Protein AF-A0A5D6XG21-F1 (afdb_monomer_lite)

Structure (mmCIF, N/CA/C/O backbone):
data_AF-A0A5D6XG21-F1
#
_entry.id   AF-A0A5D6XG21-F1
#
loop_
_atom_site.group_PDB
_atom_site.id
_atom_site.type_symbol
_atom_site.label_atom_id
_atom_site.label_alt_id
_atom_site.label_comp_id
_atom_site.label_asym_id
_atom_site.label_entity_id
_atom_site.label_seq_id
_atom_site.pdbx_PDB_ins_code
_atom_site.Cartn_x
_atom_site.Cartn_y
_atom_site.Cartn_z
_atom_site.occupancy
_atom_site.B_iso_or_equiv
_atom_site.auth_seq_id
_atom_site.auth_comp_id
_atom_site.auth_asym_id
_atom_site.auth_atom_id
_atom_site.pdbx_PDB_model_num
ATOM 1 N N . MET A 1 1 ? 15.268 11.095 -4.971 1.00 47.50 1 MET A N 1
ATOM 2 C CA . MET A 1 1 ? 14.049 10.956 -4.143 1.00 47.50 1 MET A CA 1
ATOM 3 C C . MET A 1 1 ? 12.843 11.179 -5.047 1.00 47.50 1 MET A C 1
ATOM 5 O O . MET A 1 1 ? 12.865 12.129 -5.817 1.00 47.50 1 MET A O 1
ATOM 9 N N . VAL A 1 2 ? 11.859 10.276 -5.050 1.00 58.50 2 VAL A N 1
ATOM 10 C CA . VAL A 1 2 ? 10.664 10.394 -5.906 1.00 58.50 2 VAL A CA 1
ATOM 11 C C . VAL A 1 2 ? 9.709 11.388 -5.239 1.00 58.50 2 VAL A C 1
ATOM 13 O O . VAL A 1 2 ? 9.068 11.057 -4.244 1.00 58.50 2 VAL A O 1
ATOM 16 N N . LEU A 1 3 ? 9.679 12.628 -5.727 1.00 76.06 3 LEU A N 1
ATOM 17 C CA . LEU A 1 3 ? 8.874 13.702 -5.142 1.00 76.06 3 LEU A CA 1
ATOM 18 C C . LEU A 1 3 ? 7.491 13.722 -5.798 1.00 76.06 3 LEU A C 1
ATOM 20 O O . LEU A 1 3 ? 7.274 14.402 -6.799 1.00 76.06 3 LEU A O 1
ATOM 24 N N . PHE A 1 4 ? 6.578 12.922 -5.254 1.00 86.62 4 PHE A N 1
ATOM 25 C CA . PHE A 1 4 ? 5.146 13.093 -5.503 1.00 86.62 4 PHE A CA 1
ATOM 26 C C . PHE A 1 4 ? 4.672 14.322 -4.736 1.00 86.62 4 PHE A C 1
ATOM 28 O O . PHE A 1 4 ? 5.011 14.468 -3.557 1.00 86.62 4 PHE A O 1
ATOM 35 N N . THR A 1 5 ? 3.869 15.161 -5.379 1.00 87.81 5 THR A N 1
ATOM 36 C CA . THR A 1 5 ? 3.107 16.192 -4.674 1.00 87.81 5 THR A CA 1
ATOM 37 C C . THR A 1 5 ? 2.054 15.544 -3.770 1.00 87.81 5 THR A C 1
ATOM 39 O O . THR A 1 5 ? 1.789 14.336 -3.831 1.00 87.81 5 THR A O 1
ATOM 42 N N . GLU A 1 6 ? 1.451 16.342 -2.895 1.00 86.81 6 GLU A N 1
ATOM 43 C CA . GLU A 1 6 ? 0.334 15.888 -2.067 1.00 86.81 6 GLU A CA 1
ATOM 44 C C . GLU A 1 6 ? -0.855 15.447 -2.931 1.00 86.81 6 GLU A C 1
ATOM 46 O O . GLU A 1 6 ? -1.352 14.336 -2.760 1.00 86.81 6 GLU A O 1
ATOM 51 N N . ALA A 1 7 ? -1.222 16.252 -3.933 1.00 87.88 7 ALA A N 1
ATOM 52 C CA . ALA A 1 7 ? -2.290 15.932 -4.877 1.00 87.88 7 ALA A CA 1
ATOM 53 C C . ALA A 1 7 ? -2.012 14.633 -5.653 1.00 87.88 7 ALA A C 1
ATOM 55 O O . ALA A 1 7 ? -2.881 13.770 -5.735 1.00 87.88 7 ALA A O 1
ATOM 56 N N . GLU A 1 8 ? -0.784 14.437 -6.149 1.00 90.19 8 GLU A N 1
ATOM 57 C CA . GLU A 1 8 ? -0.388 13.185 -6.815 1.00 90.19 8 GLU A CA 1
ATOM 58 C C . GLU A 1 8 ? -0.435 11.989 -5.855 1.00 90.19 8 GLU A C 1
ATOM 60 O O . GLU A 1 8 ? -0.769 10.877 -6.255 1.00 90.19 8 GLU A O 1
ATOM 65 N N . THR A 1 9 ? -0.093 12.201 -4.581 1.00 91.56 9 THR A N 1
ATOM 66 C CA . THR A 1 9 ? -0.155 11.156 -3.551 1.00 91.56 9 THR A CA 1
ATOM 67 C C . THR A 1 9 ? -1.600 10.743 -3.274 1.00 91.56 9 THR A C 1
ATOM 69 O O . THR A 1 9 ? -1.874 9.552 -3.153 1.00 91.56 9 THR A O 1
ATOM 72 N N . LEU A 1 10 ? -2.524 11.700 -3.192 1.00 91.06 10 LEU A N 1
ATOM 73 C CA . LEU A 1 10 ? -3.946 11.421 -3.003 1.00 91.06 10 LEU A CA 1
ATOM 74 C C . LEU A 1 10 ? -4.550 10.724 -4.218 1.00 91.06 10 LEU A C 1
ATOM 76 O O . LEU A 1 10 ? -5.160 9.669 -4.064 1.00 91.06 10 LEU A O 1
ATOM 80 N N . LEU A 1 11 ? -4.281 11.250 -5.414 1.00 91.69 11 LEU A N 1
ATOM 81 C CA . LEU A 1 11 ? -4.731 10.662 -6.669 1.00 91.69 11 LEU A CA 1
ATOM 82 C C . LEU A 1 11 ? -4.237 9.219 -6.830 1.00 91.69 11 LEU A C 1
ATOM 84 O O . LEU A 1 11 ? -5.014 8.339 -7.191 1.00 91.69 11 LEU A O 1
ATOM 88 N N . LEU A 1 12 ? -2.959 8.961 -6.523 1.00 94.19 12 LEU A N 1
ATOM 89 C CA . LEU A 1 12 ? -2.386 7.615 -6.514 1.00 94.19 12 LEU A CA 1
ATOM 90 C C . LEU A 1 12 ? -3.227 6.661 -5.662 1.00 94.19 12 LEU A C 1
ATOM 92 O O . LEU A 1 12 ? -3.517 5.549 -6.094 1.00 94.19 12 LEU A O 1
ATOM 96 N N . LEU A 1 13 ? -3.592 7.073 -4.449 1.00 94.69 13 LEU A N 1
ATOM 97 C CA . LEU A 1 13 ? -4.337 6.226 -3.523 1.00 94.69 13 LEU A CA 1
ATOM 98 C C . LEU A 1 13 ? -5.810 6.074 -3.916 1.00 94.69 13 LEU A C 1
ATOM 100 O O . LEU A 1 13 ? -6.357 4.989 -3.741 1.00 94.69 13 LEU A O 1
ATOM 104 N N . ASP A 1 14 ? -6.425 7.107 -4.489 1.00 93.62 14 ASP A N 1
ATOM 105 C CA . ASP A 1 14 ? -7.797 7.047 -5.005 1.00 93.62 14 ASP A CA 1
ATOM 106 C C . ASP A 1 14 ? -7.909 6.098 -6.205 1.00 93.62 14 ASP A C 1
ATOM 108 O O . ASP A 1 14 ? -8.748 5.193 -6.211 1.00 93.62 14 ASP A O 1
ATOM 112 N N . LEU A 1 15 ? -6.995 6.211 -7.175 1.00 94.50 15 LEU A N 1
ATOM 113 C CA . LEU A 1 15 ? -6.896 5.265 -8.292 1.00 94.50 15 LEU A CA 1
ATOM 114 C C . LEU A 1 15 ? -6.611 3.841 -7.797 1.00 94.50 15 LEU A C 1
ATOM 116 O O . LEU A 1 15 ? -7.182 2.879 -8.308 1.00 94.50 15 LEU A O 1
ATOM 120 N N . TYR A 1 16 ? -5.759 3.689 -6.778 1.00 95.06 16 TYR A N 1
ATOM 121 C CA . TYR A 1 16 ? -5.464 2.385 -6.183 1.00 95.06 16 TYR A CA 1
ATOM 122 C C . TYR A 1 16 ? -6.711 1.741 -5.572 1.00 95.06 16 TYR A C 1
ATOM 124 O O . TYR A 1 16 ? -6.975 0.561 -5.806 1.00 95.06 16 TYR A O 1
ATOM 132 N N . LEU A 1 17 ? -7.476 2.506 -4.787 1.00 93.12 17 LEU A N 1
ATOM 133 C CA . LEU A 1 17 ? -8.733 2.059 -4.189 1.00 93.12 17 LEU A CA 1
ATOM 134 C C . LEU A 1 17 ? -9.728 1.634 -5.267 1.00 93.12 17 LEU A C 1
ATOM 136 O O . LEU A 1 17 ? -10.289 0.545 -5.166 1.00 93.12 17 LEU A O 1
ATOM 140 N N . ARG A 1 18 ? -9.883 2.443 -6.323 1.00 91.94 18 ARG A N 1
ATOM 141 C CA . ARG A 1 18 ? -10.767 2.142 -7.454 1.00 91.94 18 ARG A CA 1
ATOM 142 C C . ARG A 1 18 ? -10.372 0.840 -8.141 1.00 91.94 18 ARG A C 1
ATOM 144 O O . ARG A 1 18 ? -11.200 -0.056 -8.269 1.00 91.94 18 ARG A O 1
ATOM 151 N N . LEU A 1 19 ? -9.097 0.694 -8.500 1.00 92.94 19 LEU A N 1
ATOM 152 C CA . LEU A 1 19 ? -8.575 -0.505 -9.158 1.00 92.94 19 LEU A CA 1
ATOM 153 C C . LEU A 1 19 ? -8.745 -1.772 -8.321 1.00 92.94 19 LEU A C 1
ATOM 155 O O . LEU A 1 19 ? -8.912 -2.853 -8.883 1.00 92.94 19 LEU A O 1
ATOM 159 N N . ARG A 1 20 ? -8.719 -1.657 -6.993 1.00 92.12 20 ARG A N 1
ATOM 160 C CA . ARG A 1 20 ? -8.870 -2.795 -6.087 1.00 92.12 20 ARG A CA 1
ATOM 161 C C . ARG A 1 20 ? -10.306 -3.311 -5.974 1.00 92.12 20 ARG A C 1
ATOM 163 O O . ARG A 1 20 ? -10.485 -4.457 -5.571 1.00 92.12 20 ARG A O 1
ATOM 170 N N . LEU A 1 21 ? -11.310 -2.511 -6.342 1.00 89.44 21 LEU A N 1
ATOM 171 C CA . LEU A 1 21 ? -12.713 -2.949 -6.338 1.00 89.44 21 LEU A CA 1
ATOM 172 C C . LEU A 1 21 ? -12.943 -4.160 -7.248 1.00 89.44 21 LEU A C 1
ATOM 174 O O . LEU A 1 21 ? -13.869 -4.933 -7.021 1.00 89.44 21 LEU A O 1
ATOM 178 N N . TRP A 1 22 ? -12.086 -4.354 -8.252 1.00 90.69 22 TRP A N 1
ATOM 179 C CA . TRP A 1 22 ? -12.112 -5.534 -9.102 1.00 90.69 22 TRP A CA 1
ATOM 180 C C . TRP A 1 22 ? -11.166 -6.615 -8.558 1.00 90.69 22 TRP A C 1
ATOM 182 O O . TRP A 1 22 ? -9.946 -6.447 -8.633 1.00 90.69 22 TRP A O 1
ATOM 192 N N . PRO A 1 23 ? -11.674 -7.779 -8.105 1.00 89.94 23 PRO A N 1
ATOM 193 C CA . PRO A 1 23 ? -10.840 -8.829 -7.510 1.00 89.94 23 PRO A CA 1
ATOM 194 C C . PRO A 1 23 ? -9.705 -9.321 -8.421 1.00 89.94 23 PRO A C 1
ATOM 196 O O . PRO A 1 23 ? -8.623 -9.670 -7.950 1.00 89.94 23 PRO A O 1
ATOM 199 N N . ARG A 1 24 ? -9.912 -9.287 -9.746 1.00 91.69 24 ARG A N 1
ATOM 200 C CA . ARG A 1 24 ? -8.898 -9.650 -10.753 1.00 91.69 24 ARG A CA 1
ATOM 201 C C . ARG A 1 24 ? -7.627 -8.796 -10.687 1.00 91.69 24 ARG A C 1
ATOM 203 O O . ARG A 1 24 ? -6.566 -9.259 -11.098 1.00 91.69 24 ARG A O 1
ATOM 210 N N . ASN A 1 25 ? -7.725 -7.575 -10.165 1.00 93.19 25 ASN A N 1
ATOM 211 C CA . ASN A 1 25 ? -6.624 -6.619 -10.101 1.00 93.19 25 ASN A CA 1
ATOM 212 C C . ASN A 1 25 ? -5.749 -6.809 -8.860 1.00 93.19 25 ASN A C 1
ATOM 214 O O . ASN A 1 25 ? -4.659 -6.244 -8.795 1.00 93.19 25 ASN A O 1
ATOM 218 N N . VAL A 1 26 ? -6.186 -7.613 -7.889 1.00 92.12 26 VAL A N 1
ATOM 219 C CA . VAL A 1 26 ? -5.530 -7.765 -6.588 1.00 92.12 26 VAL A CA 1
ATOM 220 C C . VAL A 1 26 ? -4.750 -9.077 -6.532 1.00 92.12 26 VAL A C 1
ATOM 222 O O . VAL A 1 26 ? -5.180 -10.122 -7.028 1.00 92.12 26 VAL A O 1
ATOM 225 N N . ALA A 1 27 ? -3.547 -9.028 -5.973 1.00 89.50 27 ALA A N 1
ATOM 226 C CA . ALA A 1 27 ? -2.729 -10.202 -5.705 1.00 89.50 27 ALA A CA 1
ATOM 227 C C . ALA A 1 27 ? -3.353 -11.071 -4.598 1.00 89.50 27 ALA A C 1
ATOM 229 O O . ALA A 1 27 ? -4.237 -10.637 -3.864 1.00 89.50 27 ALA A O 1
ATOM 230 N N . SER A 1 28 ? -2.858 -12.300 -4.448 1.00 82.31 28 SER A N 1
ATOM 231 C CA . SER A 1 28 ? -3.337 -13.262 -3.442 1.00 82.31 28 SER A CA 1
ATOM 232 C C . SER A 1 28 ? -3.250 -12.748 -2.002 1.00 82.31 28 SER A C 1
ATOM 234 O O . SER A 1 28 ? -4.069 -13.118 -1.172 1.00 82.31 28 SER A O 1
ATOM 236 N N . ASN A 1 29 ? -2.304 -11.851 -1.706 1.00 79.19 29 ASN A N 1
ATOM 237 C CA . ASN A 1 29 ? -2.179 -11.216 -0.392 1.00 79.19 29 ASN A CA 1
ATOM 238 C C . ASN A 1 29 ? -3.267 -10.170 -0.095 1.00 79.19 29 ASN A C 1
ATOM 240 O O . ASN A 1 29 ? -3.217 -9.522 0.946 1.00 79.19 29 ASN A O 1
ATOM 244 N N . GLY A 1 30 ? -4.182 -9.932 -1.034 1.00 81.06 30 GLY A N 1
ATOM 245 C CA . GLY A 1 30 ? -5.303 -9.020 -0.877 1.00 81.06 30 GLY A CA 1
ATOM 246 C C . GLY A 1 30 ? -4.929 -7.542 -0.862 1.00 81.06 30 GLY A C 1
ATOM 247 O O . GLY A 1 30 ? -5.848 -6.738 -0.907 1.00 81.06 30 GLY A O 1
ATOM 248 N N . VAL A 1 31 ? -3.637 -7.174 -0.827 1.00 84.94 31 VAL A N 1
ATOM 249 C CA . VAL A 1 31 ? -3.146 -5.791 -0.666 1.00 84.94 31 VAL A CA 1
ATOM 250 C C . VAL A 1 31 ? -2.534 -5.223 -1.929 1.00 84.94 31 VAL A C 1
ATOM 252 O O . VAL A 1 31 ? -2.808 -4.073 -2.263 1.00 84.94 31 VAL A O 1
ATOM 255 N N . LEU A 1 32 ? -1.680 -5.982 -2.613 1.00 91.06 32 LEU A N 1
ATOM 256 C CA . LEU A 1 32 ? -0.920 -5.483 -3.759 1.00 91.06 32 LEU A CA 1
ATOM 257 C C . LEU A 1 32 ? -1.715 -5.609 -5.057 1.00 91.06 32 LEU A C 1
ATOM 259 O O . LEU A 1 32 ? -2.367 -6.622 -5.283 1.00 91.06 32 LEU A O 1
ATOM 263 N N . LEU A 1 33 ? -1.600 -4.624 -5.947 1.00 92.94 33 LEU A N 1
ATOM 264 C CA . LEU A 1 33 ? -2.113 -4.750 -7.312 1.00 92.94 33 LEU A CA 1
ATOM 265 C C . LEU A 1 33 ? -1.238 -5.698 -8.152 1.00 92.94 33 LEU A C 1
ATOM 267 O O . LEU A 1 33 ? -0.002 -5.707 -8.038 1.00 92.94 33 LEU A O 1
ATOM 271 N N . ARG A 1 34 ? -1.878 -6.481 -9.028 1.00 93.56 34 ARG A N 1
ATOM 272 C CA . ARG A 1 34 ? -1.226 -7.306 -10.060 1.00 93.56 34 ARG A CA 1
ATOM 273 C C . ARG A 1 34 ? -0.593 -6.424 -11.137 1.00 93.56 34 ARG A C 1
ATOM 275 O O . ARG A 1 34 ? -0.955 -5.260 -11.278 1.00 93.56 34 ARG A O 1
ATOM 282 N N . ALA A 1 35 ? 0.338 -6.985 -11.912 1.00 92.88 35 ALA A N 1
ATOM 283 C CA . ALA A 1 35 ? 1.085 -6.234 -12.926 1.00 92.88 35 ALA A CA 1
ATOM 284 C C . ALA A 1 35 ? 0.194 -5.434 -13.901 1.00 92.88 35 ALA A C 1
ATOM 286 O O . ALA A 1 35 ? 0.438 -4.237 -14.019 1.00 92.88 35 ALA A O 1
ATOM 287 N N . PRO A 1 36 ? -0.887 -5.996 -14.489 1.00 92.62 36 PRO A N 1
ATOM 288 C CA . PRO A 1 36 ? -1.741 -5.236 -15.407 1.00 92.62 36 PRO A CA 1
ATOM 289 C C . PRO A 1 36 ? -2.351 -3.988 -14.755 1.00 92.62 36 PRO A C 1
ATOM 291 O O . PRO A 1 36 ? -2.246 -2.889 -15.296 1.00 92.62 36 PRO A O 1
ATOM 294 N N . ALA A 1 37 ? -2.883 -4.140 -13.539 1.00 94.38 37 ALA A N 1
ATOM 295 C CA . ALA A 1 37 ? -3.477 -3.047 -12.775 1.00 94.38 37 ALA A CA 1
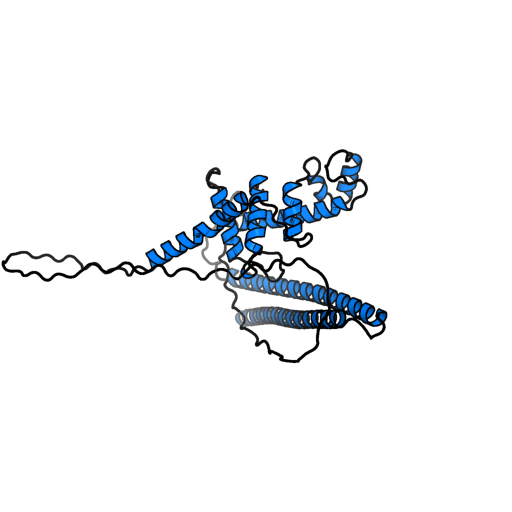ATOM 296 C C . ALA A 1 37 ? -2.437 -2.009 -12.317 1.00 94.38 37 ALA A C 1
ATOM 298 O O . ALA A 1 37 ? -2.740 -0.825 -12.234 1.00 94.38 37 ALA A O 1
ATOM 299 N N . ARG A 1 38 ? -1.188 -2.410 -12.040 1.00 94.69 38 ARG A N 1
ATOM 300 C CA . ARG A 1 38 ? -0.105 -1.452 -11.741 1.00 94.69 38 ARG A CA 1
ATOM 301 C C . ARG A 1 38 ? 0.300 -0.638 -12.966 1.00 94.69 38 ARG A C 1
ATOM 303 O O . ARG A 1 38 ? 0.563 0.561 -12.841 1.00 94.69 38 ARG A O 1
ATOM 310 N N . SER A 1 39 ? 0.354 -1.269 -14.135 1.00 93.75 39 SER A N 1
ATOM 311 C CA . SER A 1 39 ? 0.646 -0.570 -15.385 1.00 93.75 39 SER A CA 1
ATOM 312 C C . SER A 1 39 ? -0.492 0.386 -15.764 1.00 93.75 39 SER A C 1
ATOM 314 O O . SER A 1 39 ? -0.227 1.490 -16.233 1.00 93.75 39 SER A O 1
ATOM 316 N N . GLU A 1 40 ? -1.748 0.007 -15.518 1.00 94.62 40 GLU A N 1
ATOM 317 C CA . GLU A 1 40 ? -2.929 0.872 -15.669 1.00 94.62 40 GLU A CA 1
ATOM 318 C C . GLU A 1 40 ? -2.912 2.053 -14.685 1.00 94.62 40 GLU A C 1
ATOM 320 O O . GLU A 1 40 ? -3.002 3.201 -15.109 1.00 94.62 40 GLU A O 1
ATOM 325 N N . LEU A 1 41 ? -2.653 1.799 -13.396 1.00 95.31 41 LEU A N 1
ATOM 326 C CA . LEU A 1 41 ? -2.467 2.838 -12.374 1.00 95.31 41 LEU A CA 1
ATOM 327 C C . LEU A 1 41 ? -1.412 3.870 -12.791 1.00 95.31 41 LEU A C 1
ATOM 329 O O . LEU A 1 41 ? -1.618 5.074 -12.669 1.00 95.31 41 LEU A O 1
ATOM 333 N N . THR A 1 42 ? -0.269 3.394 -13.287 1.00 94.56 42 THR A N 1
ATOM 334 C CA . THR A 1 42 ? 0.836 4.260 -13.718 1.00 94.56 42 THR A CA 1
ATOM 335 C C . THR A 1 42 ? 0.430 5.124 -14.912 1.00 94.56 42 THR A C 1
ATOM 337 O O . THR A 1 42 ? 0.740 6.315 -14.937 1.00 94.56 42 THR A O 1
ATOM 340 N N . ARG A 1 43 ? -0.289 4.550 -15.886 1.00 93.00 43 ARG A N 1
ATOM 341 C CA . ARG A 1 43 ? -0.818 5.287 -17.041 1.00 93.00 43 ARG A CA 1
ATOM 342 C C . ARG A 1 43 ? -1.831 6.348 -16.618 1.00 93.00 43 ARG A C 1
ATOM 344 O O . ARG A 1 43 ? -1.664 7.502 -17.001 1.00 93.00 43 ARG A O 1
ATOM 351 N N . ALA A 1 44 ? -2.790 5.998 -15.764 1.00 93.38 44 ALA A N 1
ATOM 352 C CA . ALA A 1 44 ? -3.797 6.926 -15.252 1.00 93.38 44 ALA A CA 1
ATOM 353 C C . ALA A 1 44 ? -3.179 8.110 -14.486 1.00 93.38 44 ALA A C 1
ATOM 355 O O . ALA A 1 44 ? -3.557 9.259 -14.706 1.00 93.38 44 ALA A O 1
ATOM 356 N N . ILE A 1 45 ? -2.166 7.861 -13.646 1.00 92.38 45 ILE A N 1
ATOM 357 C CA . ILE A 1 45 ? -1.422 8.937 -12.968 1.00 92.38 45 ILE A CA 1
ATOM 358 C C . ILE A 1 45 ? -0.724 9.842 -13.987 1.00 92.38 45 ILE A C 1
ATOM 360 O O . ILE A 1 45 ? -0.771 11.061 -13.860 1.00 92.38 45 ILE A O 1
ATOM 364 N N . ASN A 1 46 ? -0.081 9.269 -15.006 1.00 91.38 46 ASN A N 1
ATOM 365 C CA . ASN A 1 46 ? 0.618 10.055 -16.021 1.00 91.38 46 ASN A CA 1
ATOM 366 C C . ASN A 1 46 ? -0.327 10.895 -16.883 1.00 91.38 46 ASN A C 1
ATOM 368 O O . ASN A 1 46 ? 0.028 12.025 -17.204 1.00 91.38 46 ASN A O 1
ATOM 372 N N . ARG A 1 47 ? -1.522 10.385 -17.206 1.00 89.94 47 ARG A N 1
ATOM 373 C CA . ARG A 1 47 ? -2.580 11.158 -17.874 1.00 89.94 47 ARG A CA 1
ATOM 374 C C . ARG A 1 47 ? -2.992 12.364 -17.039 1.00 89.94 47 ARG A C 1
ATOM 376 O O . ARG A 1 47 ? -2.976 13.493 -17.518 1.00 89.94 47 ARG A O 1
ATOM 383 N N . ALA A 1 48 ? -3.274 12.140 -15.759 1.00 87.56 48 ALA A N 1
ATOM 384 C CA . ALA A 1 48 ? -3.641 13.217 -14.847 1.00 87.56 48 ALA A CA 1
ATOM 385 C C . ALA A 1 48 ? -2.507 14.236 -14.625 1.00 87.56 48 ALA A C 1
ATOM 387 O O . ALA A 1 48 ? -2.776 15.407 -14.361 1.00 87.56 48 ALA A O 1
ATOM 388 N N . SER A 1 49 ? -1.249 13.805 -14.759 1.00 83.19 49 SER A N 1
ATOM 389 C CA . SER A 1 49 ? -0.049 14.639 -14.625 1.00 83.19 49 SER A CA 1
ATOM 390 C C . SER A 1 49 ? 0.514 15.142 -15.967 1.00 83.19 49 SER A C 1
ATOM 392 O O . SER A 1 49 ? 1.652 15.616 -15.994 1.00 83.19 49 SER A O 1
ATOM 394 N N . ALA A 1 50 ? -0.242 15.082 -17.073 1.00 69.06 50 ALA A N 1
ATOM 395 C CA . ALA A 1 50 ? 0.251 15.380 -18.427 1.00 69.06 50 ALA A CA 1
ATOM 396 C C . ALA A 1 50 ? 0.817 16.808 -18.629 1.00 69.06 50 ALA A C 1
ATOM 398 O O . ALA A 1 50 ? 1.531 17.050 -19.596 1.00 69.06 50 ALA A O 1
ATOM 399 N N . GLY A 1 51 ? 0.578 17.741 -17.699 1.00 63.09 51 GLY A N 1
ATOM 400 C CA . GLY A 1 51 ? 1.143 19.099 -17.708 1.00 63.09 51 GLY A CA 1
ATOM 401 C C . GLY A 1 51 ? 2.496 19.269 -16.999 1.00 63.09 51 GLY A C 1
ATOM 402 O O . GLY A 1 51 ? 2.962 20.394 -16.848 1.00 63.09 51 GLY A O 1
ATOM 403 N N . ARG A 1 52 ? 3.122 18.192 -16.508 1.00 66.50 52 ARG A N 1
ATOM 404 C CA . ARG A 1 52 ? 4.326 18.266 -15.665 1.00 66.50 52 ARG A CA 1
ATOM 405 C C . ARG A 1 52 ? 5.620 18.133 -16.468 1.00 66.50 52 ARG A C 1
ATOM 407 O O . ARG A 1 52 ? 6.031 17.006 -16.722 1.00 66.50 52 ARG A O 1
ATOM 414 N N . ASP A 1 53 ? 6.276 19.248 -16.806 1.00 64.75 53 ASP A N 1
ATOM 415 C CA . ASP A 1 53 ? 7.672 19.392 -17.298 1.00 64.75 53 ASP A CA 1
ATOM 416 C C . ASP A 1 53 ? 8.241 18.241 -18.174 1.00 64.75 53 ASP A C 1
ATOM 418 O O . ASP A 1 53 ? 9.433 17.929 -18.127 1.00 64.75 53 ASP A O 1
ATOM 422 N N . GLY A 1 54 ? 7.397 17.543 -18.941 1.00 61.84 54 GLY A N 1
ATOM 423 C CA . GLY A 1 54 ? 7.756 16.352 -19.717 1.00 61.84 54 GLY A CA 1
ATOM 424 C C . GLY A 1 54 ? 8.202 15.106 -18.927 1.00 61.84 54 GLY A C 1
ATOM 425 O O . GLY A 1 54 ? 8.766 14.196 -19.535 1.00 61.84 54 GLY A O 1
ATOM 426 N N . ARG A 1 55 ? 7.998 15.008 -17.601 1.00 74.00 55 ARG A N 1
ATOM 427 C CA . ARG A 1 55 ? 8.419 13.828 -16.807 1.00 74.00 55 ARG A CA 1
ATOM 428 C C . ARG A 1 55 ? 7.253 12.921 -16.426 1.00 74.00 55 ARG A C 1
ATOM 430 O O . ARG A 1 55 ? 6.579 13.153 -15.424 1.00 74.00 55 ARG A O 1
ATOM 437 N N . SER A 1 56 ? 7.108 11.820 -17.158 1.00 86.81 56 SER A N 1
ATOM 438 C CA . SER A 1 56 ? 6.216 10.716 -16.795 1.00 86.81 56 SER A CA 1
ATOM 439 C C . SER A 1 56 ? 6.809 9.847 -15.683 1.00 86.81 56 SER A C 1
ATOM 441 O O . SER A 1 56 ? 8.008 9.558 -15.644 1.00 86.81 56 SER A O 1
ATOM 443 N N . TRP A 1 57 ? 5.949 9.387 -14.785 1.00 90.88 57 TRP A N 1
ATOM 444 C CA . TRP A 1 57 ? 6.279 8.407 -13.768 1.00 90.88 57 TRP A CA 1
ATOM 445 C C . TRP A 1 57 ? 6.419 7.010 -14.369 1.00 90.88 57 TRP A C 1
ATOM 447 O O . TRP A 1 57 ? 5.593 6.555 -15.158 1.00 90.88 57 TRP A O 1
ATOM 457 N N . THR A 1 58 ? 7.456 6.297 -13.945 1.00 92.31 58 THR A N 1
ATOM 458 C CA . THR A 1 58 ? 7.616 4.866 -14.231 1.00 92.31 58 THR A CA 1
ATOM 459 C C . THR A 1 58 ? 6.854 4.017 -13.215 1.00 92.31 58 THR A C 1
ATOM 461 O O . THR A 1 58 ? 6.704 4.418 -12.057 1.00 92.31 58 THR A O 1
ATOM 464 N N . GLU A 1 59 ? 6.459 2.797 -13.597 1.00 93.50 59 GLU A N 1
ATOM 465 C CA . GLU A 1 59 ? 5.778 1.862 -12.681 1.00 93.50 59 GLU A CA 1
ATOM 466 C C . GLU A 1 59 ? 6.612 1.609 -11.415 1.00 93.50 59 GLU A C 1
ATOM 468 O O . GLU A 1 59 ? 6.086 1.594 -10.304 1.00 93.50 59 GLU A O 1
ATOM 473 N N . ALA A 1 60 ? 7.938 1.498 -11.555 1.00 92.25 60 ALA A N 1
ATOM 474 C CA . ALA A 1 60 ? 8.842 1.321 -10.423 1.00 92.25 60 ALA A CA 1
ATOM 475 C C . ALA A 1 60 ? 8.796 2.507 -9.443 1.00 92.25 60 ALA A C 1
ATOM 477 O O . ALA A 1 60 ? 8.797 2.299 -8.231 1.00 92.25 60 ALA A O 1
ATOM 478 N N . GLN A 1 61 ? 8.727 3.746 -9.939 1.00 92.75 61 GLN A N 1
ATOM 479 C CA . GLN A 1 61 ? 8.626 4.938 -9.089 1.00 92.75 61 GLN A CA 1
ATOM 480 C C . GLN A 1 61 ? 7.281 5.004 -8.362 1.00 92.75 61 GLN A C 1
ATOM 482 O O . GLN A 1 61 ? 7.264 5.271 -7.159 1.00 92.75 61 GLN A O 1
ATOM 487 N N . VAL A 1 62 ? 6.180 4.716 -9.064 1.00 93.31 62 VAL A N 1
ATOM 488 C CA . VAL A 1 62 ? 4.831 4.635 -8.480 1.00 93.31 62 VAL A CA 1
ATOM 489 C C . VAL A 1 62 ? 4.788 3.563 -7.388 1.00 93.31 62 VAL A C 1
ATOM 491 O O . VAL A 1 62 ? 4.327 3.808 -6.272 1.00 93.31 62 VAL A O 1
ATOM 494 N N . PHE A 1 63 ? 5.350 2.387 -7.667 1.00 92.06 63 PHE A N 1
ATOM 495 C CA . PHE A 1 63 ? 5.406 1.282 -6.718 1.00 92.06 63 PHE A CA 1
ATOM 496 C C . PHE A 1 63 ? 6.266 1.601 -5.489 1.00 92.06 63 PHE A C 1
ATOM 498 O O . PHE A 1 63 ? 5.848 1.346 -4.360 1.00 92.06 63 PHE A O 1
ATOM 505 N N . VAL A 1 64 ? 7.447 2.203 -5.675 1.00 92.62 64 VAL A N 1
ATOM 506 C CA . VAL A 1 64 ? 8.299 2.658 -4.563 1.00 92.62 64 VAL A CA 1
ATOM 507 C C . VAL A 1 64 ? 7.571 3.699 -3.714 1.00 92.62 64 VAL A C 1
ATOM 509 O O . VAL A 1 64 ? 7.598 3.599 -2.487 1.00 92.62 64 VAL A O 1
ATOM 512 N N . LYS A 1 65 ? 6.868 4.654 -4.336 1.00 92.06 65 LYS A N 1
ATOM 513 C CA . LYS A 1 65 ? 6.052 5.634 -3.610 1.00 92.06 65 LYS A CA 1
ATOM 514 C C . LYS A 1 65 ? 4.981 4.939 -2.767 1.00 92.06 65 LYS A C 1
ATOM 516 O O . LYS A 1 65 ? 4.882 5.235 -1.581 1.00 92.06 65 LYS A O 1
ATOM 521 N N . PHE A 1 66 ? 4.245 3.983 -3.330 1.00 93.12 66 PHE A N 1
ATOM 522 C CA . PHE A 1 66 ? 3.238 3.218 -2.591 1.00 93.12 66 PHE A CA 1
ATOM 523 C C . PHE A 1 66 ? 3.834 2.432 -1.409 1.00 93.12 66 PHE A C 1
ATOM 525 O O . PHE A 1 66 ? 3.293 2.470 -0.304 1.00 93.12 66 PHE A O 1
ATOM 532 N N . LYS A 1 67 ? 4.982 1.762 -1.596 1.00 91.81 67 LYS A N 1
ATOM 533 C CA . LYS A 1 67 ? 5.677 1.065 -0.497 1.00 91.81 67 LYS A CA 1
ATOM 534 C C . LYS A 1 67 ? 6.076 2.021 0.624 1.00 91.81 67 LYS A C 1
ATOM 536 O O . LYS A 1 67 ? 5.893 1.678 1.789 1.00 91.81 67 LYS A O 1
ATOM 541 N N . ASN A 1 68 ? 6.584 3.203 0.282 1.00 90.75 68 ASN A N 1
ATOM 542 C CA . ASN A 1 68 ? 6.945 4.213 1.273 1.00 90.75 68 ASN A CA 1
ATOM 543 C C . ASN A 1 68 ? 5.713 4.676 2.058 1.00 90.75 68 ASN A C 1
ATOM 545 O O . ASN A 1 68 ? 5.757 4.670 3.280 1.00 90.75 68 ASN A O 1
ATOM 549 N N . LEU A 1 69 ? 4.583 4.932 1.387 1.00 91.94 69 LEU A N 1
ATOM 550 C CA . LEU A 1 69 ? 3.333 5.307 2.062 1.00 91.94 69 LEU A CA 1
ATOM 551 C C . LEU A 1 69 ? 2.835 4.230 3.040 1.00 91.94 69 LEU A C 1
ATOM 553 O O . LEU A 1 69 ? 2.278 4.561 4.081 1.00 91.94 69 LEU A O 1
ATOM 557 N N . ARG A 1 70 ? 3.051 2.940 2.749 1.00 92.19 70 ARG A N 1
ATOM 558 C CA . ARG A 1 70 ? 2.729 1.852 3.693 1.00 92.19 70 ARG A CA 1
ATOM 559 C C . ARG A 1 70 ? 3.617 1.873 4.936 1.00 92.19 70 ARG A C 1
ATOM 561 O O . ARG A 1 70 ? 3.128 1.638 6.038 1.00 92.19 70 ARG A O 1
ATOM 568 N N . ILE A 1 71 ? 4.913 2.135 4.763 1.00 91.12 71 ILE A N 1
ATOM 569 C CA . ILE A 1 71 ? 5.852 2.283 5.885 1.00 91.12 71 ILE A CA 1
ATOM 570 C C . ILE A 1 71 ? 5.456 3.499 6.726 1.00 91.12 71 ILE A C 1
ATOM 572 O O . ILE A 1 71 ? 5.377 3.392 7.950 1.00 91.12 71 ILE A O 1
ATOM 576 N N . ASP A 1 72 ? 5.154 4.617 6.067 1.00 90.50 72 ASP A N 1
ATOM 577 C CA . ASP A 1 72 ? 4.719 5.855 6.707 1.00 90.50 72 ASP A CA 1
ATOM 578 C C . ASP A 1 72 ? 3.423 5.640 7.493 1.00 90.50 72 ASP A C 1
ATOM 580 O O . ASP A 1 72 ? 3.336 6.033 8.651 1.00 90.50 72 ASP A O 1
ATOM 584 N N . TYR A 1 73 ? 2.450 4.926 6.924 1.00 92.31 73 TYR A N 1
ATOM 585 C CA . TYR A 1 73 ? 1.222 4.558 7.627 1.00 92.31 73 TYR A CA 1
ATOM 586 C C . TYR A 1 73 ? 1.493 3.744 8.899 1.00 92.31 73 TYR A C 1
ATOM 588 O O . TYR A 1 73 ? 0.969 4.072 9.961 1.00 92.31 73 TYR A O 1
ATOM 596 N N . GLY A 1 74 ? 2.358 2.726 8.830 1.00 91.94 74 GLY A N 1
ATOM 597 C CA . GLY A 1 74 ? 2.732 1.939 10.009 1.00 91.94 74 GLY A CA 1
ATOM 598 C C . GLY A 1 74 ? 3.472 2.755 11.078 1.00 91.94 74 GLY A C 1
ATOM 599 O O . GLY A 1 74 ? 3.385 2.446 12.266 1.00 91.94 74 GLY A O 1
ATOM 600 N N . LEU A 1 75 ? 4.194 3.807 10.685 1.00 91.00 75 LEU A N 1
ATOM 601 C CA . LEU A 1 75 ? 4.787 4.758 11.626 1.00 91.00 75 LEU A CA 1
ATOM 602 C C . LEU A 1 75 ? 3.725 5.663 12.259 1.00 91.00 75 LEU A C 1
ATOM 604 O O . LEU A 1 75 ? 3.773 5.869 13.467 1.00 91.00 75 LEU A O 1
ATOM 608 N N . VAL A 1 76 ? 2.763 6.163 11.478 1.00 90.06 76 VAL A N 1
ATOM 609 C CA . VAL A 1 76 ? 1.662 6.995 11.991 1.00 90.06 76 VAL A CA 1
ATOM 610 C C . VAL A 1 76 ? 0.764 6.201 12.939 1.00 90.06 76 VAL A C 1
ATOM 612 O O . VAL A 1 76 ? 0.401 6.724 13.987 1.00 90.06 76 VAL A O 1
ATOM 615 N N . ARG A 1 77 ? 0.454 4.935 12.633 1.00 91.19 77 ARG A N 1
ATOM 616 C CA . ARG A 1 77 ? -0.313 4.069 13.541 1.00 91.19 77 ARG A CA 1
ATOM 617 C C . ARG A 1 77 ? 0.418 3.881 14.873 1.00 91.19 77 ARG A C 1
ATOM 619 O O . ARG A 1 77 ? -0.158 4.102 15.926 1.00 91.19 77 ARG A O 1
ATOM 626 N N . TRP A 1 78 ? 1.713 3.578 14.820 1.00 92.69 78 TRP A N 1
ATOM 627 C CA . TRP A 1 78 ? 2.528 3.476 16.030 1.00 92.69 78 TRP A CA 1
ATOM 628 C C . TRP A 1 78 ? 2.572 4.795 16.817 1.00 92.69 78 TRP A C 1
ATOM 630 O O . TRP A 1 78 ? 2.505 4.770 18.040 1.00 92.69 78 TRP A O 1
ATOM 640 N N . LEU A 1 79 ? 2.650 5.947 16.134 1.00 90.75 79 LEU A N 1
ATOM 641 C CA . LEU A 1 79 ? 2.585 7.263 16.779 1.00 90.75 79 LEU A CA 1
ATOM 642 C C . LEU A 1 79 ? 1.249 7.479 17.501 1.00 90.75 79 LEU A C 1
ATOM 644 O O . LEU A 1 79 ? 1.257 8.014 18.603 1.00 90.75 79 LEU A O 1
ATOM 648 N N . GLN A 1 80 ? 0.128 7.035 16.920 1.00 89.62 80 GLN A N 1
ATOM 649 C CA . GLN A 1 80 ? -1.205 7.127 17.534 1.00 89.62 80 GLN A CA 1
ATOM 650 C C . GLN A 1 80 ? -1.330 6.345 18.845 1.00 89.62 80 GLN A C 1
ATOM 652 O O . GLN A 1 80 ? -2.158 6.695 19.680 1.00 89.62 80 GLN A O 1
ATOM 657 N N . GLU A 1 81 ? -0.504 5.318 19.034 1.00 91.62 81 GLU A N 1
ATOM 658 C CA . GLU A 1 81 ? -0.455 4.508 20.254 1.00 91.62 81 GLU A CA 1
ATOM 659 C C . GLU A 1 81 ? 0.423 5.141 21.349 1.00 91.62 81 GLU A C 1
ATOM 661 O O . GLU A 1 81 ? 0.438 4.661 22.482 1.00 91.62 81 GLU A O 1
ATOM 666 N N . GLN A 1 82 ? 1.169 6.211 21.042 1.00 92.50 82 GLN A N 1
ATOM 667 C CA . GLN A 1 82 ? 2.095 6.814 21.999 1.00 92.50 82 GLN A CA 1
ATOM 668 C C . GLN A 1 82 ? 1.375 7.720 23.010 1.00 92.50 82 GLN A C 1
ATOM 670 O O . GLN A 1 82 ? 0.535 8.541 22.623 1.00 92.50 82 GLN A O 1
ATOM 675 N N . PRO A 1 83 ? 1.739 7.658 24.306 1.00 90.69 83 PRO A N 1
ATOM 676 C CA . PRO A 1 83 ? 1.192 8.555 25.317 1.00 90.69 83 PRO A CA 1
ATOM 677 C C . PRO A 1 83 ? 1.417 10.024 24.951 1.00 90.69 83 PRO A C 1
ATOM 679 O O . PRO A 1 83 ? 2.527 10.424 24.602 1.00 90.69 83 PRO A O 1
ATOM 682 N N . GLY A 1 84 ? 0.365 10.839 25.036 1.00 87.56 84 GLY A N 1
ATOM 683 C CA . GLY A 1 84 ? 0.428 12.265 24.699 1.00 87.56 84 GLY A CA 1
ATOM 684 C C . GLY A 1 84 ? 0.346 12.581 23.202 1.00 87.56 84 GLY A C 1
ATOM 685 O O . GLY A 1 84 ? 0.420 13.756 22.838 1.00 87.56 84 GLY A O 1
ATOM 686 N N . PHE A 1 85 ? 0.155 11.578 22.336 1.00 88.00 85 PHE A N 1
ATOM 687 C CA . PHE A 1 85 ? -0.093 11.812 20.917 1.00 88.00 85 PHE A CA 1
ATOM 688 C C . PHE A 1 85 ? -1.386 12.604 20.691 1.00 88.00 85 PHE A C 1
ATOM 690 O O . PHE A 1 85 ? -2.433 12.305 21.268 1.00 88.00 85 PHE A O 1
ATOM 697 N N . LYS A 1 86 ? -1.329 13.591 19.792 1.00 83.62 86 LYS A N 1
ATOM 698 C CA . LYS A 1 86 ? -2.481 14.407 19.395 1.00 83.62 86 LYS A CA 1
ATOM 699 C C . LYS A 1 86 ? -2.679 14.371 17.886 1.00 83.62 86 LYS A C 1
ATOM 701 O O . LYS A 1 86 ? -1.777 14.689 17.112 1.00 83.62 86 LYS A O 1
ATOM 706 N N . ARG A 1 87 ? -3.899 14.028 17.461 1.00 76.75 87 ARG A N 1
ATOM 707 C CA . ARG A 1 87 ? -4.263 13.848 16.044 1.00 76.75 87 ARG A CA 1
ATOM 708 C C . ARG A 1 87 ? -4.288 15.149 15.234 1.00 76.75 87 ARG A C 1
ATOM 710 O O . ARG A 1 87 ? -4.221 15.097 14.021 1.00 76.75 87 ARG A O 1
ATOM 717 N N . ASN A 1 88 ? -4.373 16.321 15.847 1.00 73.25 88 ASN A N 1
ATOM 718 C CA . ASN A 1 88 ? -4.243 17.589 15.118 1.00 73.25 88 ASN A CA 1
ATOM 719 C C . ASN A 1 88 ? -2.778 17.996 14.899 1.00 73.25 88 ASN A C 1
ATOM 721 O O . ASN A 1 88 ? -2.511 18.933 14.160 1.00 73.25 88 ASN A O 1
ATOM 725 N N . GLY A 1 89 ? -1.813 17.304 15.511 1.00 67.25 89 GLY A N 1
ATOM 726 C CA . GLY A 1 89 ? -0.407 17.699 15.450 1.00 67.25 89 GLY A CA 1
ATOM 727 C C . GLY A 1 89 ? -0.017 18.851 16.360 1.00 67.25 89 GLY A C 1
ATOM 728 O O . GLY A 1 89 ? 1.170 19.077 16.586 1.00 67.25 89 GLY A O 1
ATOM 729 N N . GLU A 1 90 ? -1.003 19.557 16.899 1.00 70.56 90 GLU A N 1
ATOM 730 C CA . GLU A 1 90 ? -0.799 20.740 17.715 1.00 70.56 90 GLU A CA 1
ATOM 731 C C . GLU A 1 90 ? -0.537 20.351 19.170 1.00 70.56 90 GLU A C 1
ATOM 733 O O . GLU A 1 90 ? -1.185 19.473 19.743 1.00 70.56 90 GLU A O 1
ATOM 738 N N . GLY A 1 91 ? 0.422 21.033 19.795 1.00 67.06 91 GLY A N 1
ATOM 739 C CA . GLY A 1 91 ? 0.704 20.871 21.220 1.00 67.06 91 GLY A CA 1
ATOM 740 C C . GLY A 1 91 ? 1.407 19.563 21.593 1.00 67.06 91 GLY A C 1
ATOM 741 O O . GLY A 1 91 ? 1.225 19.105 22.724 1.00 67.06 91 GLY A O 1
ATOM 742 N N . MET A 1 92 ? 2.172 18.971 20.669 1.00 83.12 92 MET A N 1
ATOM 743 C CA . MET A 1 92 ? 3.230 18.005 20.988 1.00 83.12 92 MET A CA 1
ATOM 744 C C . MET A 1 92 ? 4.529 18.774 21.260 1.00 83.12 92 MET A C 1
ATOM 746 O O . MET A 1 92 ? 4.987 19.528 20.401 1.00 83.12 92 MET A O 1
ATOM 750 N N . THR A 1 93 ? 5.090 18.626 22.461 1.00 88.81 93 THR A N 1
ATOM 751 C CA . THR A 1 93 ? 6.287 19.365 22.891 1.00 88.81 93 THR A CA 1
ATOM 752 C C . THR A 1 93 ? 7.550 18.858 22.193 1.00 88.81 93 THR A C 1
ATOM 754 O O . THR A 1 93 ? 7.592 17.747 21.663 1.00 88.81 93 THR A O 1
ATOM 757 N N . GLU A 1 94 ? 8.608 19.668 22.203 1.00 90.25 94 GLU A N 1
ATOM 758 C CA . GLU A 1 94 ? 9.922 19.252 21.700 1.00 90.25 94 GLU A CA 1
ATOM 759 C C . GLU A 1 94 ? 10.464 18.029 22.442 1.00 90.25 94 GLU A C 1
ATOM 761 O O . GLU A 1 94 ? 10.907 17.073 21.809 1.00 90.25 94 GLU A O 1
ATOM 766 N N . ASP A 1 95 ? 10.323 18.005 23.767 1.00 92.25 95 ASP A N 1
ATOM 767 C CA . ASP A 1 95 ? 10.741 16.874 24.600 1.00 92.25 95 ASP A CA 1
ATOM 768 C C . ASP A 1 95 ? 10.022 15.579 24.211 1.00 92.25 95 ASP A C 1
ATOM 770 O O . ASP A 1 95 ? 10.628 14.507 24.168 1.00 92.25 95 ASP A O 1
ATOM 774 N N . TRP A 1 96 ? 8.739 15.682 23.849 1.00 92.06 96 TRP A N 1
ATOM 775 C CA . TRP A 1 96 ? 7.976 14.547 23.347 1.00 92.06 96 TR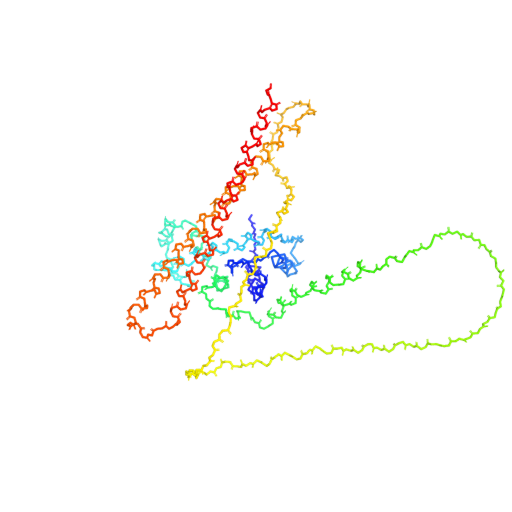P A CA 1
ATOM 776 C C . TRP A 1 96 ? 8.570 14.022 22.036 1.00 92.06 96 TRP A C 1
ATOM 778 O O . TRP A 1 96 ? 8.842 12.829 21.912 1.00 92.06 96 TRP A O 1
ATOM 788 N N . TRP A 1 97 ? 8.866 14.902 21.073 1.00 90.81 97 TRP A N 1
ATOM 789 C CA . TRP A 1 97 ? 9.496 14.499 19.811 1.00 90.81 97 TRP A CA 1
ATOM 790 C C . TRP A 1 97 ? 10.911 13.937 19.994 1.00 90.81 97 TRP A C 1
ATOM 792 O O . TRP A 1 97 ? 11.295 13.021 19.262 1.00 90.81 97 TRP A O 1
ATOM 802 N N . VAL A 1 98 ? 11.677 14.432 20.969 1.00 92.94 98 VAL A N 1
ATOM 803 C CA . VAL A 1 98 ? 12.986 13.876 21.344 1.00 92.94 98 VAL A CA 1
ATOM 804 C C . VAL A 1 98 ? 12.833 12.450 21.881 1.00 92.94 98 VAL A C 1
ATOM 806 O O . VAL A 1 98 ? 13.553 11.555 21.432 1.00 92.94 98 VAL A O 1
ATOM 809 N N . ALA A 1 99 ? 11.857 12.209 22.760 1.00 92.88 99 ALA A N 1
ATOM 810 C CA . ALA A 1 99 ? 11.548 10.874 23.274 1.00 92.88 99 ALA A CA 1
ATOM 811 C C . ALA A 1 99 ? 11.055 9.918 22.171 1.00 92.88 99 ALA A C 1
ATOM 813 O O . ALA A 1 99 ? 11.455 8.758 22.114 1.00 92.88 99 ALA A O 1
ATOM 814 N N . ILE A 1 100 ? 10.244 10.400 21.229 1.00 92.44 100 ILE A N 1
ATOM 815 C CA . ILE A 1 100 ? 9.842 9.609 20.060 1.00 92.44 100 ILE A CA 1
ATOM 816 C C . ILE A 1 100 ? 11.038 9.270 19.174 1.00 92.44 100 ILE A C 1
ATOM 818 O O . ILE A 1 100 ? 11.163 8.139 18.705 1.00 92.44 100 ILE A O 1
ATOM 822 N N . LYS A 1 101 ? 11.934 10.232 18.936 1.00 92.69 101 LYS A N 1
ATOM 823 C CA . LYS A 1 101 ? 13.124 10.024 18.108 1.00 92.69 101 LYS A CA 1
ATOM 824 C C . LYS A 1 101 ? 14.064 8.984 18.714 1.00 92.69 101 LYS A C 1
ATOM 826 O O . LYS A 1 101 ? 14.671 8.243 17.945 1.00 92.69 101 LYS A O 1
ATOM 831 N N . SER A 1 102 ? 14.181 8.912 20.042 1.00 93.88 102 SER A N 1
ATOM 832 C CA . SER A 1 102 ? 15.018 7.903 20.704 1.00 93.88 102 SER A CA 1
ATOM 833 C C . SER A 1 102 ? 14.449 6.489 20.558 1.00 93.88 102 SER A C 1
ATOM 835 O O . SER A 1 102 ? 15.210 5.553 20.334 1.00 93.88 102 SER A O 1
ATOM 837 N N . GLN A 1 103 ? 13.122 6.335 20.593 1.00 93.25 103 GLN A N 1
ATOM 838 C CA . GLN A 1 103 ? 12.464 5.041 20.389 1.00 93.25 103 GLN A CA 1
ATOM 839 C C . GLN A 1 103 ? 12.425 4.630 18.912 1.00 93.25 103 GLN A C 1
ATOM 841 O O . GLN A 1 103 ? 12.715 3.486 18.558 1.00 93.25 103 GLN A O 1
ATOM 846 N N . ARG A 1 104 ? 12.048 5.559 18.024 1.00 92.12 104 ARG A N 1
ATOM 847 C CA . ARG A 1 104 ? 11.866 5.293 16.594 1.00 92.12 104 ARG A CA 1
ATOM 848 C C . ARG A 1 104 ? 12.307 6.496 15.753 1.00 92.12 104 ARG A C 1
ATOM 850 O O . ARG A 1 104 ? 11.473 7.304 15.339 1.00 92.12 104 ARG A O 1
ATOM 857 N N . PRO A 1 105 ? 13.599 6.584 15.382 1.00 90.50 105 PRO A N 1
ATOM 858 C CA . PRO A 1 105 ? 14.163 7.756 14.703 1.00 90.50 105 PRO A CA 1
ATOM 859 C C . PRO A 1 105 ? 13.424 8.177 13.425 1.00 90.50 105 PRO A C 1
ATOM 861 O O . PRO A 1 105 ? 13.310 9.364 13.129 1.00 90.50 105 PRO A O 1
ATOM 864 N N . LYS A 1 106 ? 12.876 7.208 12.677 1.00 87.81 106 LYS A N 1
ATOM 865 C CA . LYS A 1 106 ? 12.128 7.461 11.434 1.00 87.81 106 LYS A CA 1
ATOM 866 C C . LYS A 1 106 ? 10.785 8.159 11.658 1.00 87.81 106 LYS A C 1
ATOM 868 O O . LYS A 1 106 ? 10.315 8.823 10.746 1.00 87.81 106 LYS A O 1
ATOM 873 N N . ALA A 1 107 ? 10.179 8.046 12.840 1.00 86.31 107 ALA A N 1
ATOM 874 C CA . ALA A 1 107 ? 8.896 8.682 13.139 1.00 86.31 107 ALA A CA 1
ATOM 875 C C . ALA A 1 107 ? 9.023 10.207 13.317 1.00 86.31 107 ALA A C 1
ATOM 877 O O . ALA A 1 107 ? 8.063 10.942 13.106 1.00 86.31 107 ALA A O 1
ATOM 878 N N . HIS A 1 108 ? 10.226 10.708 13.612 1.00 83.44 108 HIS A N 1
ATOM 879 C CA . HIS A 1 108 ? 10.488 12.144 13.721 1.00 83.44 108 HIS A CA 1
ATOM 880 C C . HIS A 1 108 ? 10.305 12.893 12.383 1.00 83.44 108 HIS A C 1
ATOM 882 O O . HIS A 1 108 ? 10.188 14.116 12.372 1.00 83.44 108 HIS A O 1
ATOM 888 N N . VAL A 1 109 ? 10.233 12.192 11.242 1.00 84.44 109 VAL A N 1
ATOM 889 C CA . VAL A 1 109 ? 9.935 12.810 9.934 1.00 84.44 109 VAL A CA 1
ATOM 890 C C . VAL A 1 109 ? 8.563 13.501 9.900 1.00 84.44 109 VAL A C 1
ATOM 892 O O . VAL A 1 109 ? 8.351 14.397 9.090 1.00 84.44 109 VAL A O 1
ATOM 895 N N . PHE A 1 110 ? 7.649 13.111 10.794 1.00 84.25 110 PHE A N 1
ATOM 896 C CA . PHE A 1 110 ? 6.297 13.662 10.878 1.00 84.25 110 PHE A CA 1
ATOM 897 C C . PHE A 1 110 ? 6.193 14.929 11.733 1.00 84.25 110 PHE A C 1
ATOM 899 O O . PHE A 1 110 ? 5.129 15.549 11.801 1.00 84.25 110 PHE A O 1
ATOM 906 N N . LYS A 1 111 ? 7.290 15.350 12.368 1.00 84.00 111 LYS A N 1
ATOM 907 C CA . LYS A 1 111 ? 7.333 16.589 13.141 1.00 84.00 111 LYS A CA 1
ATOM 908 C C . LYS A 1 111 ? 7.049 17.791 12.231 1.00 84.00 111 LYS A C 1
ATOM 910 O O . LYS A 1 111 ? 7.743 18.005 11.241 1.00 84.00 111 LYS A O 1
ATOM 915 N N . GLY A 1 112 ? 6.016 18.570 12.558 1.00 73.88 112 GLY A N 1
ATOM 916 C CA . GLY A 1 112 ? 5.599 19.755 11.789 1.00 73.88 112 GLY A CA 1
ATOM 917 C C . GLY A 1 112 ? 4.942 19.462 10.431 1.00 73.88 112 GLY A C 1
ATOM 918 O O . GLY A 1 112 ? 4.514 20.387 9.748 1.00 73.88 112 GLY A O 1
ATOM 919 N N . ARG A 1 113 ? 4.840 18.189 10.033 1.00 68.81 113 ARG A N 1
ATOM 920 C CA . ARG A 1 113 ? 4.173 17.721 8.811 1.00 68.81 113 ARG A CA 1
ATOM 921 C C . ARG A 1 113 ? 3.509 16.382 9.098 1.00 68.81 113 ARG A C 1
ATOM 923 O O . ARG A 1 113 ? 4.038 15.325 8.755 1.00 68.81 113 ARG A O 1
ATOM 930 N N . LEU A 1 114 ? 2.340 16.420 9.727 1.00 63.28 114 LEU A N 1
ATOM 931 C CA . LEU A 1 114 ? 1.512 15.225 9.816 1.00 63.28 114 LEU A CA 1
ATOM 932 C C . LEU A 1 114 ? 0.726 15.094 8.511 1.00 63.28 114 LEU A C 1
ATOM 934 O O . LEU A 1 114 ? -0.113 15.949 8.224 1.00 63.28 114 LEU A O 1
ATOM 938 N N . PRO A 1 115 ? 0.990 14.074 7.679 1.00 61.62 115 PRO A N 1
ATOM 939 C CA . PRO A 1 115 ? 0.408 13.980 6.360 1.00 61.62 115 PRO A CA 1
ATOM 940 C C . PRO A 1 115 ? -0.904 13.210 6.524 1.00 61.62 115 PRO A C 1
ATOM 942 O O . PRO A 1 115 ? -1.039 12.054 6.144 1.00 61.62 115 PRO A O 1
ATOM 945 N N . TRP A 1 116 ? -1.886 13.849 7.152 1.00 70.56 116 TRP A N 1
ATOM 946 C CA . TRP A 1 116 ? -3.231 13.301 7.321 1.00 70.56 116 TRP A CA 1
ATOM 947 C C . TRP A 1 116 ? -3.941 12.875 6.030 1.00 70.56 116 TRP A C 1
ATOM 949 O O . TRP A 1 116 ? -4.632 11.854 6.075 1.00 70.56 116 TRP A O 1
ATOM 959 N N . PRO A 1 117 ? -3.779 13.565 4.882 1.00 76.38 117 PRO A N 1
ATOM 960 C CA . PRO A 1 117 ? -4.645 13.332 3.727 1.00 76.38 117 PRO A CA 1
ATOM 961 C C . PRO A 1 117 ? -4.591 11.895 3.182 1.00 76.38 117 PRO A C 1
ATOM 963 O O . PRO A 1 117 ? -5.582 11.382 2.654 1.00 76.38 117 PRO A O 1
ATOM 966 N N . PHE A 1 118 ? -3.446 11.219 3.333 1.00 87.69 118 PHE A N 1
ATOM 967 C CA . PHE A 1 118 ? -3.248 9.861 2.826 1.00 87.69 118 PHE A CA 1
ATOM 968 C C . PHE A 1 118 ? -3.656 8.767 3.827 1.00 87.69 118 PHE A C 1
ATOM 970 O O . PHE A 1 118 ? -3.894 7.634 3.407 1.00 87.69 118 PHE A O 1
ATOM 977 N N . TYR A 1 119 ? -3.741 9.081 5.130 1.00 89.69 119 TYR A N 1
ATOM 978 C CA . TYR A 1 119 ? -3.922 8.085 6.193 1.00 89.69 119 TYR A CA 1
ATOM 979 C C . TYR A 1 119 ? -5.215 7.289 6.012 1.00 89.69 119 TYR A C 1
ATOM 981 O O . TYR A 1 119 ? -5.165 6.063 5.974 1.00 89.69 119 TYR A O 1
ATOM 989 N N . SER A 1 120 ? -6.356 7.966 5.843 1.00 89.69 120 SER A N 1
ATOM 990 C CA . SER A 1 120 ? -7.661 7.302 5.714 1.00 89.69 120 SER A CA 1
ATOM 991 C C . SER A 1 120 ? -7.702 6.373 4.499 1.00 89.69 120 SER A C 1
ATOM 993 O O . SER A 1 120 ? -8.128 5.226 4.598 1.00 89.69 120 SER A O 1
ATOM 995 N N . ARG A 1 121 ? -7.162 6.831 3.362 1.00 91.94 121 ARG A N 1
ATOM 996 C CA . ARG A 1 121 ? -7.057 6.025 2.138 1.00 91.94 121 ARG A CA 1
ATOM 997 C C . ARG A 1 121 ? -6.165 4.806 2.340 1.00 91.94 121 ARG A C 1
ATOM 999 O O . ARG A 1 121 ? -6.508 3.715 1.896 1.00 91.94 121 ARG A O 1
ATOM 1006 N N . MET A 1 122 ? -5.042 4.971 3.037 1.00 93.38 122 MET A N 1
ATOM 1007 C CA . MET A 1 122 ? -4.148 3.856 3.326 1.00 93.38 122 MET A CA 1
ATOM 1008 C C . MET A 1 122 ? -4.757 2.861 4.318 1.00 93.38 122 MET A C 1
ATOM 1010 O O . MET A 1 122 ? -4.590 1.666 4.117 1.00 93.38 122 MET A O 1
ATOM 1014 N N . ALA A 1 123 ? -5.507 3.318 5.325 1.00 92.25 123 ALA A N 1
ATOM 1015 C CA . ALA A 1 123 ? -6.229 2.441 6.247 1.00 92.25 123 ALA A CA 1
ATOM 1016 C C . ALA A 1 123 ? -7.234 1.549 5.499 1.00 92.25 123 ALA A C 1
ATOM 1018 O O . ALA A 1 123 ? -7.247 0.338 5.698 1.00 92.25 123 ALA A O 1
ATOM 1019 N N . MET A 1 124 ? -7.994 2.117 4.555 1.00 92.44 124 MET A N 1
ATOM 1020 C CA . MET A 1 124 ? -8.892 1.342 3.688 1.00 92.44 124 MET A CA 1
ATOM 1021 C C . MET A 1 124 ? -8.123 0.358 2.796 1.00 92.44 124 MET A C 1
ATOM 1023 O O . MET A 1 124 ? -8.488 -0.808 2.672 1.00 92.44 124 MET A O 1
ATOM 1027 N N . ILE A 1 125 ? -7.006 0.790 2.200 1.00 92.62 125 ILE A N 1
ATOM 1028 C CA . ILE A 1 125 ? -6.131 -0.087 1.407 1.00 92.62 125 ILE A CA 1
ATOM 1029 C C . ILE A 1 125 ? -5.531 -1.202 2.277 1.00 92.62 125 ILE A C 1
ATOM 1031 O O . ILE A 1 125 ? -5.290 -2.301 1.789 1.00 92.62 125 ILE A O 1
ATOM 1035 N N . LEU A 1 126 ? -5.242 -0.979 3.546 1.00 92.38 126 LEU A N 1
ATOM 1036 C CA . LEU A 1 126 ? -4.673 -2.015 4.406 1.00 92.38 126 LEU A CA 1
ATOM 1037 C C . LEU A 1 126 ? -5.737 -2.843 5.127 1.00 92.38 126 LEU A C 1
ATOM 1039 O O . LEU A 1 126 ? -5.371 -3.773 5.835 1.00 92.38 126 LEU A O 1
ATOM 1043 N N . LEU A 1 127 ? -7.021 -2.587 4.845 1.00 89.38 127 LEU A N 1
ATOM 1044 C CA . LEU A 1 127 ? -8.175 -3.244 5.465 1.00 89.38 127 LEU A CA 1
ATOM 1045 C C . LEU A 1 127 ? -8.260 -3.001 6.982 1.00 89.38 127 LEU A C 1
ATOM 1047 O O . LEU A 1 127 ? -8.893 -3.766 7.701 1.00 89.38 127 LEU A O 1
ATOM 1051 N N . ASP A 1 128 ? -7.642 -1.919 7.458 1.00 89.50 128 ASP A N 1
ATOM 1052 C CA . ASP A 1 128 ? -7.737 -1.460 8.846 1.00 89.50 128 ASP A CA 1
ATOM 1053 C C . ASP A 1 128 ? -8.995 -0.605 9.085 1.00 89.50 128 ASP A C 1
ATOM 1055 O O . ASP A 1 128 ? -9.348 -0.315 10.225 1.00 89.50 128 ASP A O 1
ATOM 1059 N N . ALA A 1 129 ? -9.658 -0.175 8.008 1.00 88.25 129 ALA A N 1
ATOM 1060 C CA . ALA A 1 129 ? -10.910 0.572 8.018 1.00 88.25 129 ALA A CA 1
ATOM 1061 C C . ALA A 1 129 ? -11.853 0.029 6.927 1.00 88.25 129 ALA A C 1
ATOM 1063 O O . ALA A 1 129 ? -11.361 -0.452 5.897 1.00 88.25 129 ALA A O 1
ATOM 1064 N N . PRO A 1 130 ? -13.186 0.102 7.122 1.00 86.44 130 PRO A N 1
ATOM 1065 C CA . PRO A 1 130 ? -14.144 -0.262 6.084 1.00 86.44 130 PRO A CA 1
ATOM 1066 C C . PRO A 1 130 ? -13.966 0.626 4.850 1.00 86.44 130 PRO A C 1
ATOM 1068 O O . PRO A 1 130 ? -13.510 1.765 4.947 1.00 86.44 130 PRO A O 1
ATOM 1071 N N . TYR A 1 131 ? -14.320 0.095 3.679 1.00 83.31 131 TYR A N 1
ATOM 1072 C CA . TYR A 1 131 ? -14.313 0.890 2.459 1.00 83.31 131 TYR A CA 1
ATOM 1073 C C . TYR A 1 131 ? -15.431 1.929 2.522 1.00 83.31 131 TYR A C 1
ATOM 1075 O O . TYR A 1 131 ? -16.609 1.576 2.536 1.00 83.31 131 TYR A O 1
ATOM 1083 N N . GLU A 1 132 ? -15.045 3.197 2.501 1.00 82.69 132 GLU A N 1
ATOM 1084 C CA . GLU A 1 132 ? -15.953 4.318 2.320 1.00 82.69 132 GLU A CA 1
ATOM 1085 C C . GLU A 1 132 ? -15.565 5.066 1.040 1.00 82.69 132 GLU A C 1
ATOM 1087 O O . GLU A 1 132 ? -14.373 5.265 0.769 1.00 82.69 132 GLU A O 1
ATOM 1092 N N . PRO A 1 133 ? -16.536 5.489 0.216 1.00 72.19 133 PRO A N 1
ATOM 1093 C CA . PRO A 1 133 ? -16.255 6.357 -0.914 1.00 72.19 133 PRO A CA 1
ATOM 1094 C C . PRO A 1 133 ? -15.805 7.729 -0.390 1.00 72.19 133 PRO A C 1
ATOM 1096 O O . PRO A 1 133 ? -16.603 8.614 -0.115 1.00 72.19 133 PRO A O 1
ATOM 1099 N N . VAL A 1 134 ? -14.489 7.899 -0.237 1.00 68.69 134 VAL A N 1
ATOM 1100 C CA . VAL A 1 134 ? -13.854 9.151 0.224 1.00 68.69 134 VAL A CA 1
ATOM 1101 C C . VAL A 1 134 ? -13.834 10.224 -0.877 1.00 68.69 134 VAL A C 1
ATOM 1103 O O . VAL A 1 134 ? -13.460 11.370 -0.633 1.00 68.69 134 VAL A O 1
ATOM 1106 N N . THR A 1 135 ? -14.227 9.874 -2.102 1.00 75.06 135 THR A N 1
ATOM 1107 C CA . THR A 1 135 ? -14.210 10.771 -3.261 1.00 75.06 135 THR A CA 1
ATOM 1108 C C . THR A 1 135 ? -15.614 11.238 -3.628 1.00 75.06 135 THR A C 1
ATOM 1110 O O . THR A 1 135 ? -16.556 10.453 -3.662 1.00 75.06 135 THR A O 1
ATOM 1113 N N . ASP A 1 136 ? -15.729 12.535 -3.923 1.00 80.75 136 ASP A N 1
ATOM 1114 C CA . ASP A 1 136 ? -16.916 13.163 -4.513 1.00 80.75 136 ASP A CA 1
ATOM 1115 C C . ASP A 1 136 ? -17.358 12.386 -5.779 1.00 80.75 136 ASP A C 1
ATOM 1117 O O . ASP A 1 136 ? -16.486 11.924 -6.529 1.00 80.75 136 ASP A O 1
ATOM 1121 N N . PRO A 1 137 ? -18.668 12.222 -6.050 1.00 81.50 137 PRO A N 1
ATOM 1122 C CA . PRO A 1 137 ? -19.177 11.703 -7.322 1.00 81.50 137 PRO A CA 1
ATOM 1123 C C . PRO A 1 137 ? -18.462 12.246 -8.570 1.00 81.50 137 PRO A C 1
ATOM 1125 O O . PRO A 1 137 ? -18.108 11.465 -9.454 1.00 81.50 137 PRO A O 1
ATOM 1128 N N . LEU A 1 138 ? -18.156 13.548 -8.615 1.00 84.06 138 LEU A N 1
ATOM 1129 C CA . LEU A 1 138 ? -17.424 14.167 -9.729 1.00 84.06 138 LEU A CA 1
ATOM 1130 C C . LEU A 1 138 ? -15.991 13.636 -9.845 1.00 84.06 138 LEU A C 1
ATOM 1132 O O . LEU A 1 138 ? -15.491 13.371 -10.939 1.00 84.06 138 LEU A O 1
ATOM 1136 N N . MET A 1 139 ? -15.320 13.436 -8.711 1.00 84.56 139 MET A N 1
ATOM 1137 C CA . MET A 1 139 ? -13.990 12.833 -8.698 1.00 84.56 139 MET A CA 1
ATOM 1138 C C . MET A 1 139 ? -14.063 11.357 -9.100 1.00 84.56 139 MET A C 1
ATOM 1140 O O . MET A 1 139 ? -13.203 10.881 -9.830 1.00 84.56 139 MET A O 1
ATOM 1144 N N . THR A 1 140 ? -15.105 10.635 -8.689 1.00 85.12 140 THR A N 1
ATOM 1145 C CA . THR A 1 140 ? -15.318 9.231 -9.077 1.00 85.12 140 THR A CA 1
ATOM 1146 C C . THR A 1 140 ? -15.495 9.079 -10.587 1.00 85.12 140 THR A C 1
ATOM 1148 O O . THR A 1 140 ? -14.922 8.160 -11.185 1.00 85.12 140 THR A O 1
ATOM 1151 N N . GLN A 1 141 ? -16.242 9.993 -11.210 1.00 87.25 141 GLN A N 1
ATOM 1152 C CA . GLN A 1 141 ? -16.383 10.060 -12.662 1.00 87.25 141 GLN A CA 1
ATOM 1153 C C . GLN A 1 141 ? -15.023 10.299 -13.323 1.00 87.25 141 GLN A C 1
ATOM 1155 O O . GLN A 1 141 ? -14.588 9.485 -14.133 1.00 87.25 141 GLN A O 1
ATOM 1160 N N . ARG A 1 142 ? -14.287 11.322 -12.873 1.00 88.56 142 ARG A N 1
ATOM 1161 C CA . ARG A 1 142 ? -12.945 11.634 -13.383 1.00 88.56 142 ARG A CA 1
ATOM 1162 C C . ARG A 1 142 ? -11.961 10.467 -13.246 1.00 88.56 142 ARG A C 1
ATOM 1164 O O . ARG A 1 142 ? -11.150 10.225 -14.134 1.00 88.56 142 ARG A O 1
ATOM 1171 N N . LEU A 1 143 ? -11.996 9.737 -12.131 1.00 90.31 143 LEU A N 1
ATOM 1172 C CA . LEU A 1 143 ? -11.160 8.549 -11.933 1.00 90.31 143 LEU A CA 1
ATOM 1173 C C . LEU A 1 143 ? -11.533 7.429 -12.907 1.00 90.31 143 LEU A C 1
ATOM 1175 O O . LEU A 1 143 ? -10.650 6.687 -13.321 1.00 90.31 143 LEU A O 1
ATOM 1179 N N . SER A 1 144 ? -12.815 7.294 -13.248 1.00 88.75 144 SER A N 1
ATOM 1180 C CA . SER A 1 144 ? -13.281 6.292 -14.210 1.00 88.75 144 SER A CA 1
ATOM 1181 C C . SER A 1 144 ? -12.851 6.669 -15.629 1.00 88.75 144 SER A C 1
ATOM 1183 O O . SER A 1 144 ? -12.246 5.839 -16.295 1.00 88.75 144 SER A O 1
ATOM 1185 N N . GLU A 1 145 ? -12.992 7.936 -16.029 1.00 89.75 145 GLU A N 1
ATOM 1186 C CA . GLU A 1 145 ? -12.476 8.460 -17.307 1.00 89.75 145 GLU A CA 1
ATOM 1187 C C . GLU A 1 145 ? -10.965 8.207 -17.456 1.00 89.75 145 GLU A C 1
ATOM 1189 O O . GLU A 1 145 ? -10.501 7.671 -18.461 1.00 89.75 145 GLU A O 1
ATOM 1194 N N . LEU A 1 146 ? -10.191 8.487 -16.399 1.00 89.81 146 LEU A N 1
ATOM 1195 C CA . LEU A 1 146 ? -8.749 8.230 -16.375 1.00 89.81 146 LEU A CA 1
ATOM 1196 C C . LEU A 1 146 ? -8.382 6.746 -16.505 1.00 89.81 146 LEU A C 1
ATOM 1198 O O . LEU A 1 146 ? -7.236 6.454 -16.853 1.00 89.81 146 LEU A O 1
ATOM 1202 N N . LEU A 1 147 ? -9.284 5.817 -16.189 1.00 88.50 147 LEU A N 1
ATOM 1203 C CA . LEU A 1 147 ? -9.066 4.372 -16.312 1.00 88.50 147 LEU A CA 1
ATOM 1204 C C . LEU A 1 147 ? -9.609 3.819 -17.644 1.00 88.50 147 LEU A C 1
ATOM 1206 O O . LEU A 1 147 ? -9.004 2.910 -18.208 1.00 88.50 147 LEU A O 1
ATOM 1210 N N . GLU A 1 148 ? -10.691 4.390 -18.176 1.00 82.38 148 GLU A N 1
ATOM 1211 C CA . GLU A 1 148 ? -11.411 3.904 -19.363 1.00 82.38 148 GLU A CA 1
ATOM 1212 C C . GLU A 1 148 ? -10.802 4.351 -20.703 1.00 82.38 148 GLU A C 1
ATOM 1214 O O . GLU A 1 148 ? -10.910 3.604 -21.675 1.00 82.38 148 GLU A O 1
ATOM 1219 N N . GLU A 1 149 ? -10.074 5.476 -20.764 1.00 64.50 149 GLU A N 1
ATOM 1220 C CA . GLU A 1 149 ? -9.451 6.002 -22.003 1.00 64.50 149 GLU A CA 1
ATOM 1221 C C . GLU A 1 149 ? -8.548 4.992 -22.760 1.00 64.50 149 GLU A C 1
ATOM 1223 O O . GLU A 1 149 ? -8.293 5.145 -23.957 1.00 64.50 149 GLU A O 1
ATOM 1228 N N . ASP A 1 150 ? -8.071 3.928 -22.101 1.00 53.00 150 ASP A N 1
ATOM 1229 C CA . ASP A 1 150 ? -7.279 2.867 -22.742 1.00 53.00 150 ASP A CA 1
ATOM 1230 C C . ASP A 1 150 ? -8.114 1.750 -23.383 1.00 53.00 150 ASP A C 1
ATOM 1232 O O . ASP A 1 150 ? -7.602 1.064 -24.270 1.00 53.00 150 ASP A O 1
ATOM 1236 N N . ALA A 1 151 ? -9.368 1.527 -22.973 1.00 55.25 151 ALA A N 1
ATOM 1237 C CA . ALA A 1 151 ? -10.203 0.502 -23.603 1.00 55.25 151 ALA A CA 1
ATOM 1238 C C . ALA A 1 151 ? -10.468 0.863 -25.070 1.00 55.25 151 ALA A C 1
ATOM 1240 O O . ALA A 1 151 ? -10.329 0.018 -25.953 1.00 55.25 151 ALA A O 1
ATOM 1241 N N . GLU A 1 152 ? -10.745 2.139 -25.333 1.00 52.78 152 GLU A N 1
ATOM 1242 C CA . GLU A 1 152 ? -11.044 2.650 -26.669 1.00 52.78 152 GLU A CA 1
ATOM 1243 C C . GLU A 1 152 ? -9.783 2.818 -27.521 1.00 52.78 152 GLU A C 1
ATOM 1245 O O . GLU A 1 152 ? -9.754 2.374 -28.666 1.00 52.78 152 GLU A O 1
ATOM 1250 N N . THR A 1 153 ? -8.691 3.359 -26.970 1.00 54.19 153 THR A N 1
ATOM 1251 C CA . THR A 1 153 ? -7.437 3.535 -27.728 1.00 54.19 153 THR A CA 1
ATOM 1252 C C . THR A 1 153 ? -6.706 2.216 -27.993 1.00 54.19 153 THR A C 1
ATOM 1254 O O . THR A 1 153 ? -6.143 2.043 -29.075 1.00 54.19 153 THR A O 1
ATOM 1257 N N . THR A 1 154 ? -6.765 1.243 -27.075 1.00 55.91 154 THR A N 1
ATOM 1258 C CA . THR A 1 154 ? -6.199 -0.100 -27.305 1.00 55.91 154 THR A CA 1
ATOM 1259 C C . THR A 1 154 ? -7.060 -0.902 -28.282 1.00 55.91 154 THR A C 1
ATOM 1261 O O . THR A 1 154 ? -6.508 -1.585 -29.144 1.00 55.91 154 THR A O 1
ATOM 1264 N N . ALA A 1 155 ? -8.393 -0.795 -28.211 1.00 59.19 155 ALA A N 1
ATOM 1265 C CA . ALA A 1 155 ? -9.287 -1.418 -29.189 1.00 59.19 155 ALA A CA 1
ATOM 1266 C C . ALA A 1 155 ? -9.128 -0.799 -30.586 1.00 59.19 155 ALA A C 1
ATOM 1268 O O . ALA A 1 155 ? -9.073 -1.530 -31.571 1.00 59.19 155 ALA A O 1
ATOM 1269 N N . MET A 1 156 ? -8.974 0.524 -30.681 1.00 56.28 156 MET A N 1
ATOM 1270 C CA . MET A 1 156 ? -8.774 1.222 -31.952 1.00 56.28 156 MET A CA 1
ATOM 1271 C C . MET A 1 156 ? -7.393 0.928 -32.557 1.00 56.28 156 MET A C 1
ATOM 1273 O O . MET A 1 156 ? -7.297 0.670 -33.754 1.00 56.28 156 MET A O 1
ATOM 1277 N N . ALA A 1 157 ? -6.329 0.868 -31.747 1.00 56.75 157 ALA A N 1
ATOM 1278 C CA . ALA A 1 157 ? -5.000 0.455 -32.206 1.00 56.75 157 ALA A CA 1
ATOM 1279 C C . ALA A 1 157 ? -4.956 -1.027 -32.626 1.00 56.75 157 ALA A C 1
ATOM 1281 O O . ALA A 1 157 ? -4.302 -1.370 -33.611 1.00 56.75 157 ALA A O 1
ATOM 1282 N N . ALA A 1 158 ? -5.680 -1.906 -31.925 1.00 59.28 158 ALA A N 1
ATOM 1283 C CA . ALA A 1 158 ? -5.833 -3.304 -32.320 1.00 59.28 158 ALA A CA 1
ATOM 1284 C C . ALA A 1 158 ? -6.646 -3.450 -33.619 1.00 59.28 158 ALA A C 1
ATOM 1286 O O . ALA A 1 158 ? -6.264 -4.239 -34.479 1.00 59.28 158 ALA A O 1
ATOM 1287 N N . ALA A 1 159 ? -7.707 -2.658 -33.802 1.00 60.62 159 ALA A N 1
ATOM 1288 C CA . ALA A 1 159 ? -8.503 -2.631 -35.029 1.00 60.62 159 ALA A CA 1
ATOM 1289 C C . ALA A 1 159 ? -7.707 -2.099 -36.236 1.00 60.62 159 ALA A C 1
ATOM 1291 O O . ALA A 1 159 ? -7.796 -2.661 -37.324 1.00 60.62 159 ALA A O 1
ATOM 1292 N N . LEU A 1 160 ? -6.871 -1.074 -36.038 1.00 62.31 160 LEU A N 1
ATOM 1293 C CA . LEU A 1 160 ? -5.968 -0.539 -37.066 1.00 62.31 160 LEU A CA 1
ATOM 1294 C C . LEU A 1 160 ? -4.827 -1.509 -37.420 1.00 62.31 160 LEU A C 1
ATOM 1296 O O . LEU A 1 160 ? -4.401 -1.551 -38.569 1.00 62.31 160 LEU A O 1
ATOM 1300 N N . SER A 1 161 ? -4.355 -2.311 -36.460 1.00 63.31 161 SER A N 1
ATOM 1301 C CA . SER A 1 161 ? -3.328 -3.345 -36.678 1.00 63.31 161 SER A CA 1
ATOM 1302 C C . SER A 1 161 ? -3.888 -4.630 -37.316 1.00 63.31 161 SER A C 1
ATOM 1304 O O . SER A 1 161 ? -3.157 -5.375 -37.963 1.00 63.31 161 SER A O 1
ATOM 1306 N N . ALA A 1 162 ? -5.190 -4.893 -37.158 1.00 56.94 162 ALA A N 1
ATOM 1307 C CA . ALA A 1 162 ? -5.885 -6.044 -37.740 1.00 56.94 162 ALA A CA 1
ATOM 1308 C C . ALA A 1 162 ? -6.451 -5.782 -39.149 1.00 56.94 162 ALA A C 1
ATOM 1310 O O . ALA A 1 162 ? -7.020 -6.693 -39.755 1.00 56.94 162 ALA A O 1
ATOM 1311 N N . ALA A 1 163 ? -6.305 -4.566 -39.684 1.00 50.81 163 ALA A N 1
ATOM 1312 C CA . ALA A 1 163 ? -6.667 -4.275 -41.064 1.00 50.81 163 ALA A CA 1
ATOM 1313 C C . ALA A 1 163 ? -5.755 -5.085 -42.012 1.00 50.81 163 ALA A C 1
ATOM 1315 O O . ALA A 1 163 ? -4.529 -4.958 -41.931 1.00 50.81 163 ALA A O 1
ATOM 1316 N N . PRO A 1 164 ? -6.304 -5.934 -42.901 1.00 50.09 164 PRO A N 1
ATOM 1317 C CA . PRO A 1 164 ? -5.489 -6.707 -43.823 1.00 50.09 164 PRO A CA 1
ATOM 1318 C C . PRO A 1 164 ? -4.748 -5.746 -44.751 1.00 50.09 164 PRO A C 1
ATOM 1320 O O . PRO A 1 164 ? -5.358 -4.873 -45.371 1.00 50.09 164 PRO A O 1
ATOM 1323 N N . ALA A 1 165 ? -3.427 -5.909 -44.844 1.00 49.72 165 ALA A N 1
ATOM 1324 C CA . ALA A 1 165 ? -2.610 -5.226 -45.832 1.00 49.72 165 ALA A CA 1
ATOM 1325 C C . ALA A 1 165 ? -3.139 -5.586 -47.227 1.00 49.72 165 ALA A C 1
ATOM 1327 O O . ALA A 1 165 ? -2.865 -6.667 -47.749 1.00 49.72 165 ALA A O 1
ATOM 1328 N N . LEU A 1 166 ? -3.934 -4.690 -47.816 1.00 45.47 166 LEU A N 1
ATOM 1329 C CA . LEU A 1 166 ? -4.271 -4.743 -49.228 1.00 45.47 166 LEU A CA 1
ATOM 1330 C C . LEU A 1 166 ? -2.957 -4.620 -49.997 1.00 45.47 166 LEU A C 1
ATOM 1332 O O . LEU A 1 166 ? -2.336 -3.559 -50.045 1.00 45.47 166 LEU A O 1
ATOM 1336 N N . ALA A 1 167 ? -2.516 -5.753 -50.536 1.00 44.19 167 ALA A N 1
ATOM 1337 C CA . ALA A 1 167 ? -1.412 -5.845 -51.465 1.00 44.19 167 ALA A CA 1
ATOM 1338 C C . ALA A 1 167 ? -1.675 -4.891 -52.637 1.00 44.19 167 ALA A C 1
ATOM 1340 O O . ALA A 1 167 ? -2.589 -5.103 -53.433 1.00 44.19 167 ALA A O 1
ATOM 1341 N N . GLY A 1 168 ? -0.883 -3.824 -52.726 1.00 38.12 168 GLY A N 1
ATOM 1342 C CA . GLY A 1 168 ? -0.817 -3.007 -53.929 1.00 38.12 168 GLY A CA 1
ATOM 1343 C C . GLY A 1 168 ? -0.160 -3.814 -55.056 1.00 38.12 168 GLY A C 1
ATOM 1344 O O . GLY A 1 168 ? 0.888 -4.423 -54.817 1.00 38.12 168 GLY A O 1
ATOM 1345 N N . PRO A 1 169 ? -0.734 -3.851 -56.270 1.00 48.31 169 PRO A N 1
ATOM 1346 C CA . PRO A 1 169 ? -0.069 -4.437 -57.420 1.00 48.31 169 PRO A CA 1
ATOM 1347 C C . PRO A 1 169 ? 1.000 -3.470 -57.947 1.00 48.31 169 PRO A C 1
ATOM 1349 O O . PRO A 1 169 ? 0.848 -2.248 -57.893 1.00 48.31 169 PRO A O 1
ATOM 1352 N N . GLY A 1 170 ? 2.114 -4.033 -58.416 1.00 38.62 170 GLY A N 1
ATOM 1353 C CA . GLY A 1 170 ? 3.266 -3.284 -58.914 1.00 38.62 170 GLY A CA 1
ATOM 1354 C C . GLY A 1 170 ? 2.990 -2.497 -60.204 1.00 38.62 170 GLY A C 1
ATOM 1355 O O . GLY A 1 170 ? 2.014 -2.768 -60.905 1.00 38.62 170 GLY A O 1
ATOM 1356 N N . PRO A 1 171 ? 3.862 -1.535 -60.553 1.00 49.41 171 PRO A N 1
ATOM 1357 C CA . PRO A 1 171 ? 3.730 -0.774 -61.782 1.00 49.41 171 PRO A CA 1
ATOM 1358 C C . PRO A 1 171 ? 4.361 -1.541 -62.949 1.00 49.41 171 PRO A C 1
ATOM 1360 O O . PRO A 1 171 ? 5.544 -1.880 -62.943 1.00 49.41 171 PRO A O 1
ATOM 1363 N N . SER A 1 172 ? 3.581 -1.789 -63.991 1.00 39.78 172 SER A N 1
ATOM 1364 C CA . SER A 1 172 ? 4.083 -2.072 -65.335 1.00 39.78 172 SER A CA 1
ATOM 1365 C C . SER A 1 172 ? 3.121 -1.409 -66.305 1.00 39.78 172 SER A C 1
ATOM 1367 O O . SER A 1 172 ? 1.940 -1.741 -66.342 1.00 39.78 172 SER A O 1
ATOM 1369 N N . GLY A 1 173 ? 3.615 -0.383 -66.992 1.00 40.16 173 GLY A N 1
ATOM 1370 C CA . GLY A 1 173 ? 2.849 0.336 -67.996 1.00 40.16 173 GLY A CA 1
ATOM 1371 C C . GLY A 1 173 ? 2.738 -0.451 -69.295 1.00 40.16 173 GLY A C 1
ATOM 1372 O O . GLY A 1 173 ? 3.614 -1.252 -69.594 1.00 40.16 173 GLY A O 1
ATOM 1373 N N . THR A 1 174 ? 1.688 -0.155 -70.055 1.00 36.31 174 THR A N 1
ATOM 1374 C CA . THR A 1 174 ? 1.694 0.100 -71.505 1.00 36.31 174 THR A CA 1
ATOM 1375 C C . THR A 1 174 ? 0.330 0.665 -71.898 1.00 36.31 174 THR A C 1
ATOM 1377 O O . THR A 1 174 ? -0.668 0.456 -71.214 1.00 36.31 174 THR A O 1
ATOM 1380 N N . SER A 1 175 ? 0.352 1.453 -72.961 1.00 39.84 175 SER A N 1
ATOM 1381 C CA . SER A 1 175 ? -0.666 2.359 -73.476 1.00 39.84 175 SER A CA 1
ATOM 1382 C C . SER A 1 175 ? -1.738 1.710 -74.365 1.00 39.84 175 SER A C 1
ATOM 1384 O O . SER A 1 175 ? -1.534 0.611 -74.875 1.00 39.84 175 SER A O 1
ATOM 1386 N N . SER A 1 176 ? -2.758 2.536 -74.646 1.00 37.09 176 SER A N 1
ATOM 1387 C CA . SER A 1 176 ? -3.555 2.644 -75.885 1.00 37.09 176 SER A CA 1
ATOM 1388 C C . SER A 1 176 ? -4.930 1.958 -75.931 1.00 37.09 176 SER A C 1
ATOM 1390 O O . SER A 1 176 ? -5.024 0.740 -76.007 1.00 37.09 176 SER A O 1
ATOM 1392 N N . ASP A 1 177 ? -5.948 2.833 -75.884 1.00 38.75 177 ASP A N 1
ATOM 1393 C CA . ASP A 1 177 ? -7.205 2.915 -76.655 1.00 38.75 177 ASP A CA 1
ATOM 1394 C C . ASP A 1 177 ? -7.895 1.622 -77.126 1.00 38.75 177 ASP A C 1
ATOM 1396 O O . ASP A 1 177 ? -7.332 0.878 -77.920 1.00 38.75 177 ASP A O 1
ATOM 1400 N N . ASP A 1 178 ? -9.160 1.418 -76.726 1.00 37.44 178 ASP A N 1
ATOM 1401 C CA . ASP A 1 178 ? -10.315 1.570 -77.634 1.00 37.44 178 ASP A CA 1
ATOM 1402 C C . ASP A 1 178 ? -11.670 1.462 -76.893 1.00 37.44 178 ASP A C 1
ATOM 1404 O O . ASP A 1 178 ? -11.756 1.082 -75.726 1.00 37.44 178 ASP A O 1
ATOM 1408 N N . ASP A 1 179 ? -12.703 1.873 -77.619 1.00 40.34 179 ASP A N 1
ATOM 1409 C CA . ASP A 1 179 ? -14.008 2.416 -77.249 1.00 40.34 179 ASP A CA 1
ATOM 1410 C C . ASP A 1 179 ? -15.109 1.401 -76.826 1.00 40.34 179 ASP A C 1
ATOM 1412 O O . ASP A 1 179 ? -15.036 0.197 -77.068 1.00 40.34 179 ASP A O 1
ATOM 1416 N N . ALA A 1 180 ? -16.207 1.987 -76.329 1.00 35.53 180 ALA A N 1
ATOM 1417 C CA . ALA A 1 180 ? -17.611 1.570 -76.427 1.00 35.53 180 ALA A CA 1
ATOM 1418 C C . ALA A 1 180 ? -18.316 0.721 -75.332 1.00 35.53 180 ALA A C 1
ATOM 1420 O O . ALA A 1 180 ? -18.065 -0.461 -75.118 1.00 35.53 180 ALA A O 1
ATOM 1421 N N . ALA A 1 181 ? -19.400 1.356 -74.851 1.00 36.00 181 ALA A N 1
ATOM 1422 C CA . ALA A 1 181 ? -20.720 0.830 -74.464 1.00 36.00 181 ALA A CA 1
ATOM 1423 C C . ALA A 1 181 ? -20.962 0.332 -73.017 1.00 36.00 181 ALA A C 1
ATOM 1425 O O . ALA A 1 181 ? -20.376 -0.634 -72.541 1.00 36.00 181 ALA A O 1
ATOM 1426 N N . GLY A 1 182 ? -21.924 0.996 -72.348 1.00 34.12 182 GLY A N 1
ATOM 1427 C CA . GLY A 1 182 ? -22.525 0.607 -71.059 1.00 34.12 182 GLY A CA 1
ATOM 1428 C C . GLY A 1 182 ? -23.376 -0.677 -71.127 1.00 34.12 182 GLY A C 1
ATOM 1429 O O . GLY A 1 182 ? -23.438 -1.301 -72.187 1.00 34.12 182 GLY A O 1
ATOM 1430 N N . PRO A 1 183 ? -24.065 -1.083 -70.035 1.00 46.34 183 PRO A N 1
ATOM 1431 C CA . PRO A 1 183 ? -25.108 -0.256 -69.416 1.00 46.34 183 PRO A CA 1
ATOM 1432 C C . PRO A 1 183 ? -25.198 -0.314 -67.872 1.00 46.34 183 PRO A C 1
ATOM 1434 O O . PRO A 1 183 ? -24.491 -1.053 -67.192 1.00 46.34 183 PRO A O 1
ATOM 1437 N N . GLU A 1 184 ? -26.111 0.511 -67.352 1.00 44.34 184 GLU A N 1
ATOM 1438 C CA . GLU A 1 184 ? -26.595 0.586 -65.972 1.00 44.34 184 GLU A CA 1
ATOM 1439 C C . GLU A 1 184 ? -26.930 -0.768 -65.326 1.00 44.34 184 GLU A C 1
ATOM 1441 O O . GLU A 1 184 ? -27.659 -1.568 -65.911 1.00 44.34 184 GLU A O 1
ATOM 1446 N N . VAL A 1 185 ? -26.539 -0.941 -64.056 1.00 40.66 185 VAL A N 1
ATOM 1447 C CA . VAL A 1 185 ? -27.268 -1.762 -63.074 1.00 40.66 185 VAL A CA 1
ATOM 1448 C C . VAL A 1 185 ? -27.132 -1.105 -61.697 1.00 40.66 185 VAL A C 1
ATOM 1450 O O . VAL A 1 185 ? -26.028 -0.909 -61.193 1.00 40.66 185 VAL A O 1
ATOM 1453 N N . GLY A 1 186 ? -28.269 -0.740 -61.103 1.00 41.41 186 GLY A N 1
ATOM 1454 C CA . GLY A 1 186 ? -28.358 -0.208 -59.746 1.00 41.41 186 GLY A CA 1
ATOM 1455 C C . GLY A 1 186 ? -28.198 -1.277 -58.662 1.00 41.41 186 GLY A C 1
ATOM 1456 O O . GLY A 1 186 ? -28.527 -2.442 -58.868 1.00 41.41 186 GLY A O 1
ATOM 1457 N N . SER A 1 187 ? -27.706 -0.858 -57.495 1.00 38.16 187 SER A N 1
ATOM 1458 C CA . SER A 1 187 ? -27.813 -1.529 -56.184 1.00 38.16 187 SER A CA 1
ATOM 1459 C C . SER A 1 187 ? -27.345 -0.509 -55.133 1.00 38.16 187 SER A C 1
ATOM 1461 O O . SER A 1 187 ? -26.182 -0.125 -55.115 1.00 38.16 187 SER A O 1
ATOM 1463 N N . GLU A 1 188 ? -28.268 0.246 -54.541 1.00 40.53 188 GLU A N 1
ATOM 1464 C CA . GLU A 1 188 ? -28.855 0.008 -53.209 1.00 40.53 188 GLU A CA 1
ATOM 1465 C C . GLU A 1 188 ? -27.829 0.141 -52.055 1.00 40.53 188 GLU A C 1
ATOM 1467 O O . GLU A 1 188 ? -26.893 -0.654 -51.965 1.00 40.53 188 GLU A O 1
ATOM 1472 N N . PRO A 1 189 ? -27.964 1.145 -51.163 1.00 49.97 189 PRO A N 1
ATOM 1473 C CA . PRO A 1 189 ? -27.093 1.276 -49.998 1.00 49.97 189 PRO A CA 1
ATOM 1474 C C . PRO A 1 189 ? -27.514 0.293 -48.891 1.00 49.97 189 PRO A C 1
ATOM 1476 O O . PRO A 1 189 ? -28.709 0.174 -48.612 1.00 49.97 189 PRO A O 1
ATOM 1479 N N . PRO A 1 190 ? -26.579 -0.382 -48.195 1.00 47.06 190 PRO A N 1
ATOM 1480 C CA . PRO A 1 190 ? -26.949 -1.246 -47.086 1.00 47.06 190 PRO A CA 1
ATOM 1481 C C . PRO A 1 190 ? -27.433 -0.427 -45.882 1.00 47.06 190 PRO A C 1
ATOM 1483 O O . PRO A 1 190 ? -26.850 0.590 -45.501 1.00 47.06 190 PRO A O 1
ATOM 1486 N N . ALA A 1 191 ? -28.520 -0.918 -45.288 1.00 45.69 191 ALA A N 1
ATOM 1487 C CA . ALA A 1 191 ? -29.168 -0.405 -44.090 1.00 45.69 191 ALA A CA 1
ATOM 1488 C C . ALA A 1 191 ? -28.223 -0.338 -42.866 1.00 45.69 191 ALA A C 1
ATOM 1490 O O . ALA A 1 191 ? -27.304 -1.153 -42.743 1.00 45.69 191 ALA A O 1
ATOM 1491 N N . PRO A 1 192 ? -28.464 0.587 -41.916 1.00 46.25 192 PRO A N 1
ATOM 1492 C CA . PRO A 1 192 ? -27.692 0.670 -40.684 1.00 46.25 192 PRO A CA 1
ATOM 1493 C C . PRO A 1 192 ? -27.945 -0.556 -39.797 1.00 46.25 192 PRO A C 1
ATOM 1495 O O . PRO A 1 192 ? -29.087 -0.883 -39.467 1.00 46.25 192 PRO A O 1
ATOM 1498 N N . LEU A 1 193 ? -26.863 -1.224 -39.388 1.00 42.22 193 LEU A N 1
ATOM 1499 C CA . LEU A 1 193 ? -26.899 -2.275 -38.376 1.00 42.22 193 LEU A CA 1
ATOM 1500 C C . LEU A 1 193 ? -27.482 -1.718 -37.072 1.00 42.22 193 LEU A C 1
ATOM 1502 O O . LEU A 1 193 ? -27.026 -0.707 -36.538 1.00 42.22 193 LEU A O 1
ATOM 1506 N N . A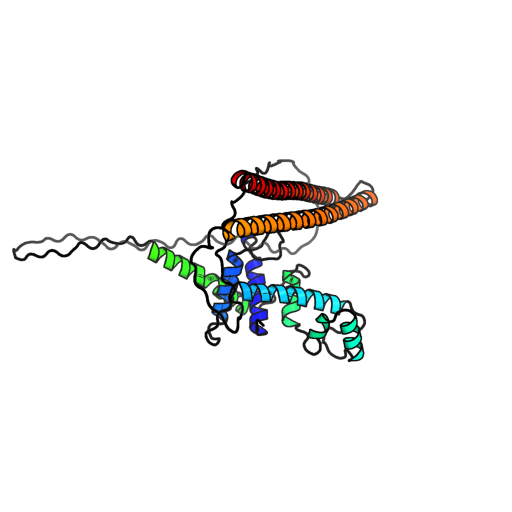LA A 1 194 ? -28.514 -2.405 -36.590 1.00 36.28 194 ALA A N 1
ATOM 1507 C CA . ALA A 1 194 ? -29.237 -2.099 -35.373 1.00 36.28 194 ALA A CA 1
ATOM 1508 C C . ALA A 1 194 ? -28.302 -2.038 -34.154 1.00 36.28 194 ALA A C 1
ATOM 1510 O O . ALA A 1 194 ? -27.517 -2.956 -33.907 1.00 36.28 194 ALA A O 1
ATOM 1511 N N . LEU A 1 195 ? -28.446 -0.971 -33.360 1.00 39.16 195 LEU A N 1
ATOM 1512 C CA . LEU A 1 195 ? -27.941 -0.909 -31.993 1.00 39.16 195 LEU A CA 1
ATOM 1513 C C . LEU A 1 195 ? -28.501 -2.100 -31.203 1.00 39.16 195 LEU A C 1
ATOM 1515 O O . LEU A 1 195 ? -29.693 -2.154 -30.902 1.00 39.16 195 LEU A O 1
ATOM 1519 N N . VAL A 1 196 ? -27.629 -3.028 -30.821 1.00 40.56 196 VAL A N 1
ATOM 1520 C CA . VAL A 1 196 ? -27.922 -3.986 -29.755 1.00 40.56 196 VAL A CA 1
ATOM 1521 C C . VAL A 1 196 ? -27.817 -3.222 -28.438 1.00 40.56 196 VAL A C 1
ATOM 1523 O O . VAL A 1 196 ? -26.725 -2.855 -28.006 1.00 40.56 196 VAL A O 1
ATOM 1526 N N . SER A 1 197 ? -28.963 -2.936 -27.820 1.00 46.00 197 SER A N 1
ATOM 1527 C CA . SER A 1 197 ? -29.017 -2.377 -26.470 1.00 46.00 197 SER A CA 1
ATOM 1528 C C . SER A 1 197 ? -28.332 -3.323 -25.474 1.00 46.00 197 SER A C 1
ATOM 1530 O O . SER A 1 197 ? -28.601 -4.528 -25.504 1.00 46.00 197 SER A O 1
ATOM 1532 N N . PRO A 1 198 ? -27.477 -2.820 -24.567 1.00 52.31 198 PRO A N 1
ATOM 1533 C CA . PRO A 1 198 ? -26.956 -3.636 -23.480 1.00 52.31 198 PRO A CA 1
ATOM 1534 C C . PRO A 1 198 ? -28.097 -4.050 -22.530 1.00 52.31 198 PRO A C 1
ATOM 1536 O O . PRO A 1 198 ? -29.045 -3.281 -22.336 1.00 52.31 198 PRO A O 1
ATOM 1539 N N . PRO A 1 199 ? -28.034 -5.256 -21.936 1.00 55.28 199 PRO A N 1
ATOM 1540 C CA . PRO A 1 199 ? -29.047 -5.718 -20.995 1.00 55.28 199 PRO A CA 1
ATOM 1541 C C . PRO A 1 199 ? -29.091 -4.818 -19.748 1.00 55.28 199 PRO A C 1
ATOM 1543 O O . PRO A 1 199 ? -28.050 -4.300 -19.329 1.00 55.28 199 PRO A O 1
ATOM 1546 N N . PRO A 1 200 ? -30.274 -4.631 -19.134 1.00 50.56 200 PRO A N 1
ATOM 1547 C CA . PRO A 1 200 ? -30.410 -3.796 -17.950 1.00 50.56 200 PRO A CA 1
ATOM 1548 C C . PRO A 1 200 ? -29.600 -4.368 -16.775 1.00 50.56 200 PRO A C 1
ATOM 1550 O O . PRO A 1 200 ? -29.488 -5.592 -16.637 1.00 50.56 200 PRO A O 1
ATOM 1553 N N . PRO A 1 201 ? -29.047 -3.505 -15.904 1.00 52.69 201 PRO A N 1
ATOM 1554 C CA . PRO A 1 201 ? -28.372 -3.955 -14.696 1.00 52.69 201 PRO A CA 1
ATOM 1555 C C . PRO A 1 201 ? -29.360 -4.684 -13.767 1.00 52.69 201 PRO A C 1
ATOM 1557 O O . PRO A 1 201 ? -30.541 -4.324 -13.718 1.00 52.69 201 PRO A O 1
ATOM 1560 N N . PRO A 1 202 ? -28.903 -5.698 -13.010 1.00 50.47 202 PRO A N 1
ATOM 1561 C CA . PRO A 1 202 ? -29.745 -6.362 -12.025 1.00 50.47 202 PRO A CA 1
ATOM 1562 C C . PRO A 1 202 ? -30.198 -5.363 -10.945 1.00 50.47 202 PRO A C 1
ATOM 1564 O O . PRO A 1 202 ? -29.448 -4.439 -10.613 1.00 50.47 202 PRO A O 1
ATOM 1567 N N . PRO A 1 203 ? -31.409 -5.532 -10.384 1.00 42.19 203 PRO A N 1
ATOM 1568 C CA . PRO A 1 203 ? -31.945 -4.610 -9.396 1.00 42.19 203 PRO A CA 1
ATOM 1569 C C . PRO A 1 203 ? -31.048 -4.564 -8.158 1.00 42.19 203 PRO A C 1
ATOM 1571 O O . PRO A 1 203 ? -30.697 -5.591 -7.575 1.00 42.19 203 PRO A O 1
ATOM 1574 N N . VAL A 1 204 ? -30.698 -3.343 -7.755 1.00 39.72 204 VAL A N 1
ATOM 1575 C CA . VAL A 1 204 ? -30.035 -3.049 -6.486 1.00 39.72 204 VAL A CA 1
ATOM 1576 C C . VAL A 1 20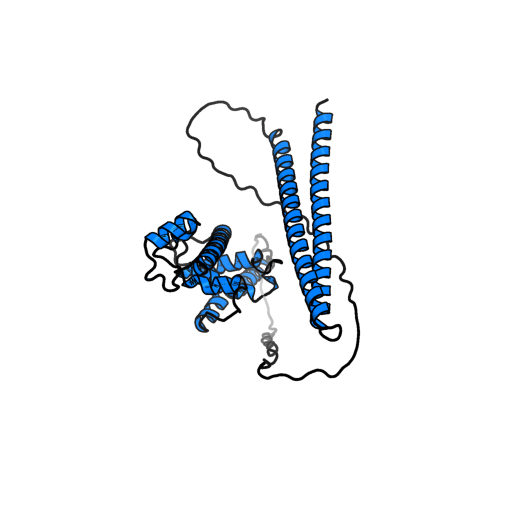4 ? -31.035 -3.355 -5.377 1.00 39.72 204 VAL A C 1
ATOM 1578 O O . VAL A 1 204 ? -31.967 -2.590 -5.136 1.00 39.72 204 VAL A O 1
ATOM 1581 N N . VAL A 1 205 ? -30.872 -4.502 -4.723 1.00 34.72 205 VAL A N 1
ATOM 1582 C CA . VAL A 1 205 ? -31.621 -4.812 -3.506 1.00 34.72 205 VAL A CA 1
ATOM 1583 C C . VAL A 1 205 ? -30.982 -4.014 -2.375 1.00 34.72 205 VAL A C 1
ATOM 1585 O O . VAL A 1 205 ? -29.844 -4.271 -1.984 1.00 34.72 205 VAL A O 1
ATOM 1588 N N . ALA A 1 206 ? -31.712 -3.009 -1.894 1.00 34.50 206 ALA A N 1
ATOM 1589 C CA . ALA A 1 206 ? -31.392 -2.282 -0.677 1.00 34.50 206 ALA A CA 1
ATOM 1590 C C . ALA A 1 206 ? -31.346 -3.270 0.497 1.00 34.50 206 ALA A C 1
ATOM 1592 O O . ALA A 1 206 ? -32.326 -3.961 0.771 1.00 34.50 206 ALA A O 1
ATOM 1593 N N . VAL A 1 207 ? -30.200 -3.352 1.171 1.00 32.81 207 VAL A N 1
ATOM 1594 C CA . VAL A 1 207 ? -30.063 -4.116 2.411 1.00 32.81 207 VAL A CA 1
ATOM 1595 C C . VAL A 1 207 ? -30.168 -3.128 3.556 1.00 32.81 207 VAL A C 1
ATOM 1597 O O . VAL A 1 207 ? -29.169 -2.579 4.008 1.00 32.81 207 VAL A O 1
ATOM 1600 N N . ASP A 1 208 ? -31.397 -2.908 4.003 1.00 31.38 208 ASP A N 1
ATOM 1601 C CA . ASP A 1 208 ? -31.664 -2.423 5.347 1.00 31.38 208 ASP A CA 1
ATOM 1602 C C . ASP A 1 208 ? -32.885 -3.174 5.887 1.00 31.38 208 ASP A C 1
ATOM 1604 O O . ASP A 1 208 ? -33.974 -3.063 5.325 1.00 31.38 208 ASP A O 1
ATOM 1608 N N . ALA A 1 209 ? -32.642 -4.001 6.911 1.00 30.80 209 ALA A N 1
ATOM 1609 C CA . ALA A 1 209 ? -33.568 -4.528 7.926 1.00 30.80 209 ALA A CA 1
ATOM 1610 C C . ALA A 1 209 ? -33.204 -5.967 8.354 1.00 30.80 209 ALA A C 1
ATOM 1612 O O . ALA A 1 209 ? -33.495 -6.951 7.683 1.00 30.80 209 ALA A O 1
ATOM 1613 N N . LEU A 1 210 ? -32.587 -6.048 9.536 1.00 32.72 210 LEU A N 1
ATOM 1614 C CA . LEU A 1 210 ? -33.076 -6.811 10.692 1.00 32.72 210 LEU A CA 1
ATOM 1615 C C . LEU A 1 210 ? -33.485 -8.290 10.494 1.00 32.72 210 LEU A C 1
ATOM 1617 O O . LEU A 1 210 ? -34.562 -8.618 10.017 1.00 32.72 210 LEU A O 1
ATOM 1621 N N . TYR A 1 211 ? -32.655 -9.165 11.069 1.00 31.06 211 TYR A N 1
ATOM 1622 C CA . TYR A 1 211 ? -33.047 -10.164 12.076 1.00 31.06 211 TYR A CA 1
ATOM 1623 C C . TYR A 1 211 ? -34.336 -10.989 11.828 1.00 31.06 211 TYR A C 1
ATOM 1625 O O . TYR A 1 211 ? -35.426 -10.590 12.235 1.00 31.06 211 TYR A O 1
ATOM 1633 N N . SER A 1 212 ? -34.187 -12.219 11.308 1.00 29.52 212 SER A N 1
ATOM 1634 C CA . SER A 1 212 ? -34.899 -13.426 11.794 1.00 29.52 212 SER A CA 1
ATOM 1635 C C . SER A 1 212 ? -34.326 -14.744 11.213 1.00 29.52 212 SER A C 1
ATOM 1637 O O . SER A 1 212 ? -33.750 -14.719 10.126 1.00 29.52 212 SER A O 1
ATOM 1639 N N . PRO A 1 213 ? -34.428 -15.883 11.941 1.00 36.47 213 PRO A N 1
ATOM 1640 C CA . PRO A 1 213 ? -33.626 -17.106 11.750 1.00 36.47 213 PRO A CA 1
ATOM 1641 C C . PRO A 1 213 ? -34.276 -18.163 10.815 1.00 36.47 213 PRO A C 1
ATOM 1643 O O . PRO A 1 213 ? -35.419 -17.983 10.392 1.00 36.47 213 PRO A O 1
ATOM 1646 N N . PRO A 1 214 ? -33.567 -19.265 10.459 1.00 40.56 214 PRO A N 1
ATOM 1647 C CA . PRO A 1 214 ? -33.826 -20.009 9.228 1.00 40.56 214 PRO A CA 1
ATOM 1648 C C . PRO A 1 214 ? -34.753 -21.222 9.391 1.00 40.56 214 PRO A C 1
ATOM 1650 O O . PRO A 1 214 ? -34.694 -21.961 10.374 1.00 40.56 214 PRO A O 1
ATOM 1653 N N . ALA A 1 215 ? -35.533 -21.487 8.340 1.00 29.78 215 ALA A N 1
ATOM 1654 C CA . ALA A 1 215 ? -36.174 -22.774 8.105 1.00 29.78 215 ALA A CA 1
ATOM 1655 C C . ALA A 1 215 ? -35.200 -23.733 7.397 1.00 29.78 215 ALA A C 1
ATOM 1657 O O . ALA A 1 215 ? -34.481 -23.370 6.467 1.00 29.78 215 ALA A O 1
ATOM 1658 N N . ALA A 1 216 ? -35.178 -24.968 7.887 1.00 37.56 216 ALA A N 1
ATOM 1659 C CA . ALA A 1 216 ? -34.265 -26.037 7.519 1.00 37.56 216 ALA A CA 1
ATOM 1660 C C . ALA A 1 216 ? -34.425 -26.541 6.073 1.00 37.56 216 ALA A C 1
ATOM 1662 O O . ALA A 1 216 ? -35.543 -26.716 5.591 1.00 37.56 216 ALA A O 1
ATOM 1663 N N . GLY A 1 217 ? -33.313 -26.952 5.447 1.00 31.61 217 GLY A N 1
ATOM 1664 C CA . GLY A 1 217 ? -33.375 -27.975 4.400 1.00 31.61 217 GLY A CA 1
ATOM 1665 C C . GLY A 1 217 ? -32.241 -28.029 3.372 1.00 31.61 217 GLY A C 1
ATOM 1666 O O . GLY A 1 217 ? -32.220 -27.247 2.437 1.00 31.61 217 GLY A O 1
ATOM 1667 N N . LYS A 1 218 ? -31.461 -29.121 3.466 1.00 32.09 218 LYS A N 1
ATOM 1668 C CA . LYS A 1 218 ? -30.899 -29.946 2.365 1.00 32.09 218 LYS A CA 1
ATOM 1669 C C . LYS A 1 218 ? -29.529 -29.586 1.738 1.00 32.09 218 LYS A C 1
ATOM 1671 O O . LYS A 1 218 ? -29.419 -28.872 0.758 1.00 32.09 218 LYS A O 1
ATOM 1676 N N . ARG A 1 219 ? -28.509 -30.259 2.300 1.00 31.09 219 ARG A N 1
ATOM 1677 C CA . ARG A 1 219 ? -27.516 -31.200 1.707 1.00 31.09 219 ARG A CA 1
ATOM 1678 C C . ARG A 1 219 ? -26.940 -30.991 0.283 1.00 31.09 219 ARG A C 1
ATOM 1680 O O . ARG A 1 219 ? -27.662 -31.110 -0.694 1.00 31.09 219 ARG A O 1
ATOM 1687 N N . SER A 1 220 ? -25.594 -31.074 0.264 1.00 33.09 220 SER A N 1
ATOM 1688 C CA . SER A 1 220 ? -24.658 -31.607 -0.765 1.00 33.09 220 SER A CA 1
ATOM 1689 C C . SER A 1 220 ? -24.535 -30.832 -2.085 1.00 33.09 220 SER A C 1
ATOM 1691 O O . SER A 1 220 ? -25.514 -30.574 -2.763 1.00 33.09 220 SER A O 1
ATOM 1693 N N . SER A 1 221 ? -23.330 -30.491 -2.555 1.00 33.81 221 SER A N 1
ATOM 1694 C CA . SER A 1 221 ? -22.311 -31.472 -2.963 1.00 33.81 221 SER A CA 1
ATOM 1695 C C . SER A 1 221 ? -20.882 -30.907 -2.958 1.00 33.81 221 SER A C 1
ATOM 1697 O O . SER A 1 221 ? -20.640 -29.772 -3.361 1.00 33.81 221 SER A O 1
ATOM 1699 N N . HIS A 1 222 ? -19.939 -31.756 -2.544 1.00 31.70 222 HIS A N 1
ATOM 1700 C CA . HIS A 1 222 ? -18.495 -31.618 -2.736 1.00 31.70 222 HIS A CA 1
ATOM 1701 C C . HIS A 1 222 ? -18.153 -31.407 -4.219 1.00 31.70 222 HIS A C 1
ATOM 1703 O O . HIS A 1 222 ? -18.545 -32.222 -5.050 1.00 31.70 222 HIS A O 1
ATOM 1709 N N . THR A 1 223 ? -17.354 -30.384 -4.536 1.00 32.34 223 THR A N 1
ATOM 1710 C CA . THR A 1 223 ? -16.670 -30.289 -5.836 1.00 32.34 223 THR A CA 1
ATOM 1711 C C . THR A 1 223 ? -15.162 -30.283 -5.603 1.00 32.34 223 THR A C 1
ATOM 1713 O O . THR A 1 223 ? -14.619 -29.425 -4.911 1.00 32.34 223 THR A O 1
ATOM 1716 N N . LEU A 1 224 ? -14.519 -31.315 -6.140 1.00 33.12 224 LEU A N 1
ATOM 1717 C CA . LEU A 1 224 ? -13.084 -31.566 -6.175 1.00 33.12 224 LEU A CA 1
ATOM 1718 C C . LEU A 1 224 ? -12.412 -30.484 -7.045 1.00 33.12 224 LEU A C 1
ATOM 1720 O O . LEU A 1 224 ? -12.722 -30.391 -8.231 1.00 33.12 224 LEU A O 1
ATOM 1724 N N . ILE A 1 225 ? -11.516 -29.661 -6.489 1.00 33.19 225 ILE A N 1
ATOM 1725 C CA . ILE A 1 225 ? -10.738 -28.702 -7.291 1.00 33.19 225 ILE A CA 1
ATOM 1726 C C . ILE A 1 225 ? -9.489 -29.410 -7.816 1.00 33.19 225 ILE A C 1
ATOM 1728 O O . ILE A 1 225 ? -8.583 -29.771 -7.068 1.00 33.19 225 ILE A O 1
ATOM 1732 N N . GLN A 1 226 ? -9.494 -29.620 -9.128 1.00 29.81 226 GLN A N 1
ATOM 1733 C CA . GLN A 1 226 ? -8.416 -30.164 -9.939 1.00 29.81 226 GLN A CA 1
ATOM 1734 C C . GLN A 1 226 ? -7.272 -29.138 -10.037 1.00 29.81 226 GLN A C 1
ATOM 1736 O O . GLN A 1 226 ? -7.506 -27.956 -10.291 1.00 29.81 226 GLN A O 1
ATOM 1741 N N . ALA A 1 227 ? -6.036 -29.584 -9.798 1.00 31.31 227 ALA A N 1
ATOM 1742 C CA . ALA A 1 227 ? -4.841 -28.746 -9.824 1.00 31.31 227 ALA A CA 1
ATOM 1743 C C . ALA A 1 227 ? -4.574 -28.184 -11.234 1.00 31.31 227 ALA A C 1
ATOM 1745 O O . ALA A 1 227 ? -4.487 -28.936 -12.204 1.00 31.31 227 ALA A O 1
ATOM 1746 N N . ALA A 1 228 ? -4.438 -26.859 -11.337 1.00 37.78 228 ALA A N 1
ATOM 1747 C CA . ALA A 1 228 ? -4.065 -26.163 -12.567 1.00 37.78 228 ALA A CA 1
ATOM 1748 C C . ALA A 1 228 ? -2.533 -26.201 -12.798 1.00 37.78 228 ALA A C 1
ATOM 1750 O O . ALA A 1 228 ? -1.776 -26.278 -11.826 1.00 37.78 228 ALA A O 1
ATOM 1751 N N . PRO A 1 229 ? -2.058 -26.130 -14.058 1.00 30.69 229 PRO A N 1
ATOM 1752 C CA . PRO A 1 229 ? -0.654 -26.331 -14.397 1.00 30.69 229 PRO A CA 1
ATOM 1753 C C . PRO A 1 229 ? 0.223 -25.116 -14.058 1.00 30.69 229 PRO A C 1
ATOM 1755 O O . PRO A 1 229 ? -0.173 -23.961 -14.222 1.00 30.69 229 PRO A O 1
ATOM 1758 N N . VAL A 1 230 ? 1.441 -25.412 -13.602 1.00 42.28 230 VAL A N 1
ATOM 1759 C CA . VAL A 1 230 ? 2.500 -24.464 -13.221 1.00 42.28 230 VAL A CA 1
ATOM 1760 C C . VAL A 1 230 ? 2.962 -23.644 -14.442 1.00 42.28 230 VAL A C 1
ATOM 1762 O O . VAL A 1 230 ? 3.411 -24.240 -15.422 1.00 42.28 230 VAL A O 1
ATOM 1765 N N . PRO A 1 231 ? 2.916 -22.296 -14.415 1.00 33.88 231 PRO A N 1
ATOM 1766 C CA . PRO A 1 231 ? 3.499 -21.467 -15.469 1.00 33.88 231 PRO A CA 1
ATOM 1767 C C . PRO A 1 231 ? 5.030 -21.416 -15.360 1.00 33.88 231 PRO A C 1
ATOM 1769 O O . PRO A 1 231 ? 5.575 -21.147 -14.288 1.00 33.88 231 PRO A O 1
ATOM 1772 N N . GLN A 1 232 ? 5.723 -21.630 -16.482 1.00 35.06 232 GLN A N 1
ATOM 1773 C CA . GLN A 1 232 ? 7.178 -21.477 -16.598 1.00 35.06 232 GLN A CA 1
ATOM 1774 C C . GLN A 1 232 ? 7.632 -20.026 -16.321 1.00 35.06 232 GLN A C 1
ATOM 1776 O O . GLN A 1 232 ? 6.968 -19.087 -16.772 1.00 35.06 232 GLN A O 1
ATOM 1781 N N . PRO A 1 233 ? 8.782 -19.802 -15.652 1.00 37.59 233 PRO A N 1
ATOM 1782 C CA . PRO A 1 233 ? 9.302 -18.458 -15.425 1.00 37.59 233 PRO A CA 1
ATOM 1783 C C . PRO A 1 233 ? 9.891 -17.866 -16.715 1.00 37.59 233 PRO A C 1
ATOM 1785 O O . PRO A 1 233 ? 10.899 -18.348 -17.231 1.00 37.59 233 PRO A O 1
ATOM 1788 N N . GLN A 1 234 ? 9.295 -16.780 -17.212 1.00 35.81 234 GLN A N 1
ATOM 1789 C CA . GLN A 1 234 ? 9.909 -15.920 -18.227 1.00 35.81 234 GLN A CA 1
ATOM 1790 C C . GLN A 1 234 ? 11.028 -15.075 -17.593 1.00 35.81 234 GLN A C 1
ATOM 1792 O O . GLN A 1 234 ? 10.814 -14.379 -16.598 1.00 35.81 234 GLN A O 1
ATOM 1797 N N . GLN A 1 235 ? 12.228 -15.142 -18.176 1.00 41.41 235 GLN A N 1
ATOM 1798 C CA . GLN A 1 235 ? 13.398 -14.353 -17.781 1.00 41.41 235 GLN A CA 1
ATOM 1799 C C . GLN A 1 235 ? 13.154 -12.838 -17.939 1.00 41.41 235 GLN A C 1
ATOM 1801 O O . GLN A 1 235 ? 12.654 -12.411 -18.982 1.00 41.41 235 GLN A O 1
ATOM 1806 N N . PRO A 1 236 ? 13.566 -11.990 -16.976 1.00 39.78 236 PRO A N 1
ATOM 1807 C CA . PRO A 1 236 ? 13.568 -10.544 -17.164 1.00 39.78 236 PRO A CA 1
ATOM 1808 C C . PRO A 1 236 ? 14.822 -10.057 -17.930 1.00 39.78 236 PRO A C 1
ATOM 1810 O O . PRO A 1 236 ? 15.914 -10.596 -17.739 1.00 39.78 236 PRO A O 1
ATOM 1813 N N . PRO A 1 237 ? 14.706 -9.001 -18.763 1.00 39.00 237 PRO A N 1
ATOM 1814 C CA . PRO A 1 237 ? 15.819 -8.452 -19.535 1.00 39.00 237 PRO A CA 1
ATOM 1815 C C . PRO A 1 237 ? 16.817 -7.685 -18.654 1.00 39.00 237 PRO A C 1
ATOM 1817 O O . PRO A 1 237 ? 16.447 -6.827 -17.847 1.00 39.00 237 PRO A O 1
ATOM 1820 N N . ALA A 1 238 ? 18.106 -7.968 -18.853 1.00 40.66 238 ALA A N 1
ATOM 1821 C CA . ALA A 1 238 ? 19.224 -7.343 -18.156 1.00 40.66 238 ALA A CA 1
ATOM 1822 C C . ALA A 1 238 ? 19.278 -5.819 -18.387 1.00 40.66 238 ALA A C 1
ATOM 1824 O O . ALA A 1 238 ? 19.397 -5.349 -19.520 1.00 40.66 238 ALA A O 1
ATOM 1825 N N . LYS A 1 239 ? 19.259 -5.032 -17.302 1.00 40.66 239 LYS A N 1
ATOM 1826 C CA . LYS A 1 239 ? 19.578 -3.597 -17.327 1.00 40.66 239 LYS A CA 1
ATOM 1827 C C . LYS A 1 239 ? 20.921 -3.337 -16.651 1.00 40.66 239 LYS A C 1
ATOM 1829 O O . LYS A 1 239 ? 21.102 -3.585 -15.465 1.00 40.66 239 LYS A O 1
ATOM 1834 N N . ARG A 1 240 ? 21.830 -2.799 -17.468 1.00 39.38 240 ARG A N 1
ATOM 1835 C CA . ARG A 1 240 ? 23.131 -2.204 -17.145 1.00 39.38 240 ARG A CA 1
ATOM 1836 C C . ARG A 1 240 ? 23.072 -1.311 -15.899 1.00 39.38 240 ARG A C 1
ATOM 1838 O O . ARG A 1 240 ? 22.439 -0.256 -15.923 1.00 39.38 240 ARG A O 1
ATOM 1845 N N . SER A 1 241 ? 23.835 -1.681 -14.877 1.00 35.22 241 SER A N 1
ATOM 1846 C CA . SER A 1 241 ? 24.250 -0.784 -13.798 1.00 35.22 241 SER A CA 1
ATOM 1847 C C . SER A 1 241 ? 25.503 -0.032 -14.239 1.00 35.22 241 SER A C 1
ATOM 1849 O O . SER A 1 241 ? 26.550 -0.629 -14.472 1.00 35.22 241 SER A O 1
ATOM 1851 N N . ARG A 1 242 ? 25.383 1.289 -14.381 1.00 33.75 242 ARG A N 1
ATOM 1852 C CA . ARG A 1 242 ? 26.493 2.211 -14.632 1.00 33.75 242 ARG A CA 1
ATOM 1853 C C . ARG A 1 242 ? 27.022 2.656 -13.266 1.00 33.75 242 ARG A C 1
ATOM 1855 O O . ARG A 1 242 ? 26.412 3.507 -12.627 1.00 33.75 242 ARG A O 1
ATOM 1862 N N . ALA A 1 243 ? 28.106 2.035 -12.808 1.00 33.50 243 ALA A N 1
ATOM 1863 C CA . ALA A 1 243 ? 28.912 2.536 -11.702 1.00 33.50 243 ALA A CA 1
ATOM 1864 C C . ALA A 1 243 ? 30.007 3.456 -12.255 1.00 33.50 243 ALA A C 1
ATOM 1866 O O . ALA A 1 243 ? 30.587 3.207 -13.310 1.00 33.50 243 ALA A O 1
ATOM 1867 N N . SER A 1 244 ? 30.221 4.549 -11.539 1.00 40.34 244 SER A N 1
ATOM 1868 C CA . SER A 1 244 ? 31.292 5.526 -11.684 1.00 40.34 244 SER A CA 1
ATOM 1869 C C . SER A 1 244 ? 32.684 4.891 -11.643 1.00 40.34 244 SER A C 1
ATOM 1871 O O . SER A 1 244 ? 32.996 4.177 -10.692 1.00 40.34 244 SER A O 1
ATOM 1873 N N . SER A 1 245 ? 33.546 5.250 -12.593 1.00 34.78 245 SER A N 1
ATOM 1874 C CA . SER A 1 245 ? 34.996 5.142 -12.434 1.00 34.78 245 SER A CA 1
ATOM 1875 C C . SER A 1 245 ? 35.701 6.348 -13.054 1.00 34.78 245 SER A C 1
ATOM 1877 O O . SER A 1 245 ? 35.556 6.668 -14.233 1.00 34.78 245 SER A O 1
ATOM 1879 N N . SER A 1 246 ? 36.464 7.033 -12.209 1.00 35.66 246 SER A N 1
ATOM 1880 C CA . SER A 1 246 ? 37.569 7.899 -12.586 1.00 35.66 246 SER A CA 1
ATOM 1881 C C . SER A 1 246 ? 38.812 7.041 -12.860 1.00 35.66 246 SER A C 1
ATOM 1883 O O . SER A 1 246 ? 39.245 6.290 -11.992 1.00 35.66 246 SER A O 1
ATOM 1885 N N . SER A 1 247 ? 39.347 7.222 -14.072 1.00 37.28 247 SER A N 1
ATOM 1886 C CA . SER A 1 247 ? 40.748 7.126 -14.529 1.00 37.28 247 SER A CA 1
ATOM 1887 C C . SER A 1 247 ? 41.568 5.818 -14.453 1.00 37.28 247 SER A C 1
ATOM 1889 O O . SER A 1 247 ? 41.954 5.362 -13.385 1.00 37.28 247 SER A O 1
ATOM 1891 N N . ASN A 1 248 ? 41.993 5.427 -15.669 1.00 34.03 248 ASN A N 1
ATOM 1892 C CA . ASN A 1 248 ? 43.287 4.882 -16.127 1.00 34.03 248 ASN A CA 1
ATOM 1893 C C . ASN A 1 248 ? 43.732 3.467 -15.712 1.00 34.03 248 ASN A C 1
ATOM 1895 O O . ASN A 1 248 ? 44.228 3.257 -14.615 1.00 34.03 248 ASN A O 1
ATOM 1899 N N . SER A 1 249 ? 43.822 2.535 -16.672 1.00 31.80 249 SER A N 1
ATOM 1900 C CA . SER A 1 249 ? 44.982 2.363 -17.579 1.00 31.80 249 SER A CA 1
ATOM 1901 C C . SER A 1 249 ? 44.890 1.050 -18.396 1.00 31.80 249 SER A C 1
ATOM 1903 O O . SER A 1 249 ? 44.554 0.001 -17.867 1.00 31.80 249 SER A O 1
ATOM 1905 N N . SER A 1 250 ? 45.153 1.168 -19.706 1.00 40.44 250 SER A N 1
ATOM 1906 C CA . SER A 1 250 ? 45.777 0.205 -20.646 1.00 40.44 250 SER A CA 1
ATOM 1907 C C . SER A 1 250 ? 45.477 -1.308 -20.602 1.00 40.44 250 SER A C 1
ATOM 1909 O O . SER A 1 250 ? 45.817 -1.992 -19.646 1.00 40.44 250 SER A O 1
ATOM 1911 N N . GLY A 1 251 ? 45.082 -1.850 -21.765 1.00 31.12 251 GLY A N 1
ATOM 1912 C CA . GLY A 1 251 ? 45.406 -3.229 -22.166 1.00 31.12 251 GLY A CA 1
ATOM 1913 C C . GLY A 1 251 ? 44.244 -3.997 -22.795 1.00 31.12 251 GLY A C 1
ATOM 1914 O O . GLY A 1 251 ? 43.444 -4.603 -22.093 1.00 31.12 251 GLY A O 1
ATOM 1915 N N . GLY A 1 252 ? 44.150 -3.987 -24.126 1.00 36.53 252 GLY A N 1
ATOM 1916 C CA . GLY A 1 252 ? 43.195 -4.812 -24.863 1.00 36.53 252 GLY A CA 1
ATOM 1917 C C . GLY A 1 252 ? 43.593 -6.293 -24.895 1.00 36.53 252 GLY A C 1
ATOM 1918 O O . GLY A 1 252 ? 44.738 -6.632 -25.183 1.00 36.53 252 GLY A O 1
ATOM 1919 N N . SER A 1 253 ? 42.621 -7.174 -24.658 1.00 34.38 253 SER A N 1
ATOM 1920 C CA . SER A 1 253 ? 42.598 -8.560 -25.145 1.00 34.38 253 SER A CA 1
ATOM 1921 C C . SER A 1 253 ? 41.144 -9.051 -25.221 1.00 34.38 253 SER A C 1
ATOM 1923 O O . SER A 1 253 ? 40.445 -9.028 -24.205 1.00 34.38 253 SER A O 1
ATOM 1925 N N . PRO A 1 254 ? 40.640 -9.477 -26.394 1.00 45.62 254 PRO A N 1
ATOM 1926 C CA . PRO A 1 254 ? 39.282 -9.985 -26.540 1.00 45.62 254 PRO A CA 1
ATOM 1927 C C . PRO A 1 254 ? 39.281 -11.503 -26.306 1.00 45.62 254 PRO A C 1
ATOM 1929 O O . PRO A 1 254 ? 39.566 -12.272 -27.217 1.00 45.62 254 PRO A O 1
ATOM 1932 N N . GLY A 1 255 ? 38.987 -11.952 -25.081 1.00 43.03 255 GLY A N 1
ATOM 1933 C CA . GLY A 1 255 ? 38.951 -13.396 -24.779 1.00 43.03 255 GLY A CA 1
ATOM 1934 C C . GLY A 1 255 ? 38.152 -13.854 -23.549 1.00 43.03 255 GLY A C 1
ATOM 1935 O O . GLY A 1 255 ? 38.067 -15.051 -23.307 1.00 43.03 255 GLY A O 1
ATOM 1936 N N . GLY A 1 256 ? 37.542 -12.954 -22.766 1.00 41.03 256 GLY A N 1
ATOM 1937 C CA . GLY A 1 256 ? 37.012 -13.286 -21.427 1.00 41.03 256 GLY A CA 1
ATOM 1938 C C . GLY A 1 256 ? 35.533 -13.687 -21.312 1.00 41.03 256 GLY A C 1
ATOM 1939 O O . GLY A 1 256 ? 35.086 -14.033 -20.225 1.00 41.03 256 GLY A O 1
ATOM 1940 N N . ALA A 1 257 ? 34.740 -13.663 -22.388 1.00 46.94 257 ALA A N 1
ATOM 1941 C CA . ALA A 1 257 ? 33.275 -13.772 -22.273 1.00 46.94 257 ALA A CA 1
ATOM 1942 C C . ALA A 1 257 ? 32.738 -15.186 -21.943 1.00 46.94 257 ALA A C 1
ATOM 1944 O O . ALA A 1 257 ? 31.563 -15.332 -21.600 1.00 46.94 257 ALA A O 1
ATOM 1945 N N . ALA A 1 258 ? 33.562 -16.234 -22.046 1.00 49.56 258 ALA A N 1
ATOM 1946 C CA . ALA A 1 258 ? 33.136 -17.615 -21.796 1.00 49.56 258 ALA A CA 1
ATOM 1947 C C . ALA A 1 258 ? 33.253 -18.039 -20.318 1.00 49.56 258 ALA A C 1
ATOM 1949 O O . ALA A 1 258 ? 32.504 -18.910 -19.881 1.00 49.56 258 ALA A O 1
ATOM 1950 N N . ALA A 1 259 ? 34.141 -17.406 -19.543 1.00 52.38 259 ALA A N 1
ATOM 1951 C CA . ALA A 1 259 ? 34.390 -17.759 -18.142 1.00 52.38 259 ALA A CA 1
ATOM 1952 C C . ALA A 1 259 ? 33.424 -17.083 -17.148 1.00 52.38 259 ALA A C 1
ATOM 1954 O O . ALA A 1 259 ? 33.242 -17.590 -16.050 1.00 52.38 259 ALA A O 1
ATOM 1955 N N . GLU A 1 260 ? 32.755 -15.987 -17.530 1.00 53.78 260 GLU A N 1
ATOM 1956 C CA . GLU A 1 260 ? 31.850 -15.236 -16.634 1.00 53.78 260 GLU A CA 1
ATOM 1957 C C . GLU A 1 260 ? 30.398 -15.757 -16.620 1.00 53.78 260 GLU A C 1
ATOM 1959 O O . GLU A 1 260 ? 29.653 -15.531 -15.663 1.00 53.78 260 GLU A O 1
ATOM 1964 N N . ARG A 1 261 ? 29.969 -16.472 -17.670 1.00 58.09 261 ARG A N 1
ATOM 1965 C CA . ARG A 1 261 ? 28.624 -17.079 -17.756 1.00 58.09 261 ARG A CA 1
ATOM 1966 C C . ARG A 1 261 ? 28.349 -18.182 -16.715 1.00 58.09 261 ARG A C 1
ATOM 1968 O O . ARG A 1 261 ? 27.246 -18.158 -16.167 1.00 58.09 261 ARG A O 1
ATOM 1975 N N . PRO A 1 262 ? 29.284 -19.116 -16.435 1.00 61.38 262 PRO A N 1
ATOM 1976 C CA . PRO A 1 262 ? 29.150 -20.120 -15.372 1.00 61.38 262 PRO A CA 1
ATOM 1977 C C . PRO A 1 262 ? 28.795 -19.500 -14.020 1.00 61.38 262 PRO A C 1
ATOM 1979 O O . PRO A 1 262 ? 27.822 -19.889 -13.374 1.00 61.38 262 PRO A O 1
ATOM 1982 N N . ASP A 1 263 ? 29.539 -18.460 -13.645 1.00 68.00 263 ASP A N 1
ATOM 1983 C CA . ASP A 1 263 ? 29.410 -17.815 -12.343 1.00 68.00 263 ASP A CA 1
ATOM 1984 C C . ASP A 1 263 ? 28.112 -17.016 -12.228 1.00 68.00 263 ASP A C 1
ATOM 1986 O O . ASP A 1 263 ? 27.515 -16.940 -11.153 1.00 68.00 263 ASP A O 1
ATOM 1990 N N . ALA A 1 264 ? 27.649 -16.417 -13.329 1.00 74.19 264 ALA A N 1
ATOM 1991 C CA . ALA A 1 264 ? 26.378 -15.703 -13.362 1.00 74.19 264 ALA A CA 1
ATOM 1992 C C . ALA A 1 264 ? 25.179 -16.649 -13.177 1.00 74.19 264 ALA A C 1
ATOM 1994 O O . ALA A 1 264 ? 24.217 -16.290 -12.494 1.00 74.19 264 ALA A O 1
ATOM 1995 N N . LEU A 1 265 ? 25.241 -17.856 -13.750 1.00 74.94 265 LEU A N 1
ATOM 1996 C CA . LEU A 1 265 ? 24.175 -18.848 -13.630 1.00 74.94 265 LEU A CA 1
ATOM 1997 C C . LEU A 1 265 ? 24.144 -19.464 -12.225 1.00 74.94 265 LEU A C 1
ATOM 1999 O O . LEU A 1 265 ? 23.071 -19.499 -11.627 1.00 74.94 265 LEU A O 1
ATOM 2003 N N . SER A 1 266 ? 25.303 -19.821 -11.653 1.00 76.25 266 SER A N 1
ATOM 2004 C CA . SER A 1 266 ? 25.398 -20.289 -10.256 1.00 76.25 266 SER A CA 1
ATOM 2005 C C . SER A 1 266 ? 24.812 -19.264 -9.285 1.00 76.25 266 SER A C 1
ATOM 2007 O O . SER A 1 266 ? 23.911 -19.581 -8.512 1.00 76.25 266 SER A O 1
ATOM 2009 N N . ARG A 1 267 ? 25.215 -17.988 -9.408 1.00 79.50 267 ARG A N 1
ATOM 2010 C CA . ARG A 1 267 ? 24.681 -16.900 -8.572 1.00 79.50 267 ARG A CA 1
ATOM 2011 C C . ARG A 1 267 ? 23.176 -16.706 -8.744 1.00 79.50 267 ARG A C 1
ATOM 2013 O O . ARG A 1 267 ? 22.486 -16.411 -7.772 1.00 79.50 267 ARG A O 1
ATOM 2020 N N . SER A 1 268 ? 22.649 -16.851 -9.961 1.00 79.69 268 SER A N 1
ATOM 2021 C CA . SER A 1 268 ? 21.206 -16.746 -10.204 1.00 79.69 268 SER A CA 1
ATOM 2022 C C . SER A 1 268 ? 20.439 -17.893 -9.545 1.00 79.69 268 SER A C 1
ATOM 2024 O O . SER A 1 268 ? 19.382 -17.653 -8.963 1.00 79.69 268 SER A O 1
ATOM 2026 N N . VAL A 1 269 ? 20.949 -19.125 -9.615 1.00 80.50 269 VAL A N 1
ATOM 2027 C CA . VAL A 1 269 ? 20.289 -20.287 -9.002 1.00 80.50 269 VAL A CA 1
ATOM 2028 C C . VAL A 1 269 ? 20.376 -20.224 -7.475 1.00 80.50 269 VAL A C 1
ATOM 2030 O O . VAL A 1 269 ? 19.378 -20.477 -6.803 1.00 80.50 269 VAL A O 1
ATOM 2033 N N . GLU A 1 270 ? 21.502 -19.775 -6.917 1.00 79.62 270 GLU A N 1
ATOM 2034 C CA . GLU A 1 270 ? 21.643 -19.490 -5.483 1.00 79.62 270 GLU A CA 1
ATOM 2035 C C . GLU A 1 270 ? 20.647 -18.422 -5.008 1.00 79.62 270 GLU A C 1
ATOM 2037 O O . GLU A 1 270 ? 19.994 -18.597 -3.979 1.00 79.62 270 GLU A O 1
ATOM 2042 N N . GLN A 1 271 ? 20.461 -17.340 -5.774 1.00 82.00 271 GLN A N 1
ATOM 2043 C CA . GLN A 1 271 ? 19.460 -16.311 -5.468 1.00 82.00 271 GLN A CA 1
ATOM 2044 C C . GLN A 1 271 ? 18.030 -16.863 -5.512 1.00 82.00 271 GLN A C 1
ATOM 2046 O O . GLN A 1 271 ? 17.227 -16.549 -4.631 1.00 82.00 271 GLN A O 1
ATOM 2051 N N . CYS A 1 272 ? 17.706 -17.701 -6.502 1.00 78.88 272 CYS A N 1
ATOM 2052 C CA . CYS A 1 272 ? 16.407 -18.368 -6.590 1.00 78.88 272 CYS A CA 1
ATOM 2053 C C . CYS A 1 272 ? 16.177 -19.338 -5.423 1.00 78.88 272 CYS A C 1
ATOM 2055 O O . CYS A 1 272 ? 15.093 -19.335 -4.839 1.00 78.88 272 CYS A O 1
ATOM 2057 N N . SER A 1 273 ? 17.194 -20.112 -5.038 1.00 78.06 273 SER A N 1
ATOM 2058 C CA . SER A 1 273 ? 17.141 -21.020 -3.889 1.00 78.06 273 SER A CA 1
ATOM 2059 C C . SER A 1 273 ? 16.947 -20.254 -2.574 1.00 78.06 273 SER A C 1
ATOM 2061 O O . SER A 1 273 ? 16.039 -20.565 -1.801 1.00 78.06 273 SER A O 1
ATOM 2063 N N . ALA A 1 274 ? 17.702 -19.172 -2.357 1.00 77.50 274 ALA A N 1
ATOM 2064 C CA . ALA A 1 274 ? 17.551 -18.311 -1.185 1.00 77.50 274 ALA A CA 1
ATOM 2065 C C . ALA A 1 274 ? 16.161 -17.653 -1.119 1.00 77.50 274 ALA A C 1
ATOM 2067 O O . ALA A 1 274 ? 15.555 -17.579 -0.047 1.00 77.50 274 ALA A O 1
ATOM 2068 N N . ALA A 1 275 ? 15.624 -17.212 -2.261 1.00 80.44 275 ALA A N 1
ATOM 2069 C CA . ALA A 1 275 ? 14.272 -16.670 -2.344 1.00 80.44 275 ALA A CA 1
ATOM 2070 C C . ALA A 1 275 ? 13.205 -17.734 -2.027 1.00 80.44 275 ALA A C 1
ATOM 2072 O O . ALA A 1 275 ? 12.282 -17.456 -1.260 1.00 80.44 275 ALA A O 1
ATOM 2073 N N . ALA A 1 276 ? 13.347 -18.953 -2.557 1.00 76.31 276 ALA A N 1
ATOM 2074 C CA . ALA A 1 276 ? 12.454 -20.074 -2.262 1.00 76.31 276 ALA A CA 1
ATOM 2075 C C . ALA A 1 276 ? 12.482 -20.446 -0.770 1.00 76.31 276 ALA A C 1
ATOM 2077 O O . ALA A 1 276 ? 11.429 -20.542 -0.141 1.00 76.31 276 ALA A O 1
ATOM 2078 N N . ALA A 1 277 ? 13.668 -20.541 -0.165 1.00 75.69 277 ALA 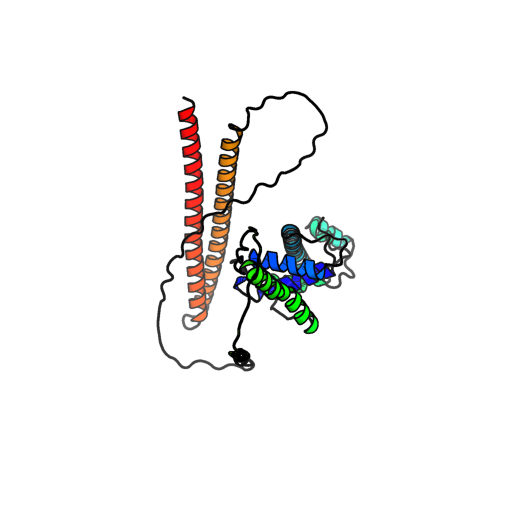A N 1
ATOM 2079 C CA . ALA A 1 277 ? 13.813 -20.778 1.271 1.00 75.69 277 ALA A CA 1
ATOM 2080 C C . ALA A 1 277 ? 13.167 -19.663 2.117 1.00 75.69 277 ALA A C 1
ATOM 2082 O O . ALA A 1 277 ? 12.517 -19.940 3.127 1.00 75.69 277 ALA A O 1
ATOM 2083 N N . GLY A 1 278 ? 13.295 -18.402 1.689 1.00 80.00 278 GLY A N 1
ATOM 2084 C CA . GLY A 1 278 ? 12.624 -17.265 2.323 1.00 80.00 278 GLY A CA 1
ATOM 2085 C C . GLY A 1 278 ? 11.096 -17.363 2.264 1.00 80.00 278 GLY A C 1
ATOM 2086 O O . GLY A 1 278 ? 10.427 -17.122 3.268 1.00 80.00 278 GLY A O 1
ATOM 2087 N N . MET A 1 279 ? 10.539 -17.770 1.120 1.00 78.62 279 MET A N 1
ATOM 2088 C CA . MET A 1 279 ? 9.096 -17.999 0.975 1.00 78.62 279 MET A CA 1
ATOM 2089 C C . MET A 1 279 ? 8.607 -19.157 1.849 1.00 78.62 279 MET A C 1
ATOM 2091 O O . MET A 1 279 ? 7.581 -19.014 2.509 1.00 78.62 279 MET A O 1
ATOM 2095 N N . ALA A 1 280 ? 9.354 -20.263 1.916 1.00 78.62 280 ALA A N 1
ATOM 2096 C CA . ALA A 1 280 ? 9.010 -21.402 2.766 1.00 78.62 280 ALA A CA 1
ATOM 2097 C C . ALA A 1 280 ? 8.929 -21.008 4.252 1.00 78.62 280 ALA A C 1
ATOM 2099 O O . ALA A 1 280 ? 7.965 -21.366 4.925 1.00 78.62 280 ALA A O 1
ATOM 2100 N N . ARG A 1 281 ? 9.873 -20.196 4.753 1.00 81.19 281 ARG A N 1
ATOM 2101 C CA . ARG A 1 281 ? 9.794 -19.648 6.122 1.00 81.19 281 ARG A CA 1
ATOM 2102 C C . ARG A 1 281 ? 8.561 -18.769 6.320 1.00 81.19 281 ARG A C 1
ATOM 2104 O O . ARG A 1 281 ? 7.855 -18.928 7.309 1.00 81.19 281 ARG A O 1
ATOM 2111 N N . GLY A 1 282 ? 8.264 -17.890 5.361 1.00 82.19 282 GLY A N 1
ATOM 2112 C CA . GLY A 1 282 ? 7.065 -17.050 5.419 1.00 82.19 282 GLY A CA 1
ATOM 2113 C C . GLY A 1 282 ? 5.766 -17.865 5.455 1.00 82.19 282 GLY A C 1
ATOM 2114 O O . GLY A 1 282 ? 4.841 -17.523 6.189 1.00 82.19 282 GLY A O 1
ATOM 2115 N N . PHE A 1 283 ? 5.694 -18.974 4.715 1.00 82.88 283 PHE A N 1
ATOM 2116 C CA . PHE A 1 283 ? 4.548 -19.879 4.790 1.00 82.88 283 PHE A CA 1
ATOM 2117 C C . PHE A 1 283 ? 4.460 -20.603 6.137 1.00 82.88 283 PHE A C 1
ATOM 2119 O O . PHE A 1 283 ? 3.362 -20.695 6.679 1.00 82.88 283 PHE A O 1
ATOM 2126 N N . GLN A 1 284 ? 5.580 -21.037 6.725 1.00 86.88 284 GLN A N 1
ATOM 2127 C CA . GLN A 1 284 ? 5.593 -21.640 8.067 1.00 86.88 284 GLN A CA 1
ATOM 2128 C C . GLN A 1 284 ? 5.075 -20.682 9.149 1.00 86.88 284 GLN A C 1
ATOM 2130 O O . GLN A 1 284 ? 4.293 -21.094 10.006 1.00 86.88 284 GLN A O 1
ATOM 2135 N N . GLU A 1 285 ? 5.448 -19.400 9.095 1.00 89.06 285 GLU A N 1
ATOM 2136 C CA . GLU A 1 285 ? 4.918 -18.386 10.017 1.00 89.06 285 GLU A CA 1
ATOM 2137 C C . GLU A 1 285 ? 3.393 -18.257 9.889 1.00 89.06 285 GLU A C 1
ATOM 2139 O O . GLU A 1 285 ? 2.677 -18.253 10.894 1.00 89.06 285 GLU A O 1
ATOM 2144 N N . LEU A 1 286 ? 2.876 -18.220 8.656 1.00 85.50 286 LEU A N 1
ATOM 2145 C CA . LEU A 1 286 ? 1.434 -18.164 8.405 1.00 85.50 286 LEU A CA 1
ATOM 2146 C C . LEU A 1 286 ? 0.713 -19.422 8.898 1.00 85.50 286 LEU A C 1
ATOM 2148 O O . LEU A 1 286 ? -0.345 -19.300 9.513 1.00 85.50 286 LEU A O 1
ATOM 2152 N N . VAL A 1 287 ? 1.282 -20.614 8.685 1.00 89.06 287 VAL A N 1
ATOM 2153 C CA . VAL A 1 287 ? 0.746 -21.873 9.231 1.00 89.06 287 VAL A CA 1
ATOM 2154 C C . VAL A 1 287 ? 0.574 -21.758 10.747 1.00 89.06 287 VAL A C 1
ATOM 2156 O O . VAL A 1 287 ? -0.511 -22.043 11.254 1.00 89.06 287 VAL A O 1
ATOM 2159 N N . GLY A 1 288 ? 1.589 -21.253 11.457 1.00 84.88 288 GLY A N 1
ATOM 2160 C CA . GLY A 1 288 ? 1.520 -21.033 12.903 1.00 84.88 288 GLY A CA 1
ATOM 2161 C C . GLY A 1 288 ? 0.383 -20.093 13.319 1.00 84.88 288 GLY A C 1
ATOM 2162 O O . GLY A 1 288 ? -0.355 -20.392 14.258 1.00 84.88 288 GLY A O 1
ATOM 2163 N N . VAL A 1 289 ? 0.175 -18.992 12.587 1.00 91.00 289 VAL A N 1
ATOM 2164 C CA . VAL A 1 289 ? -0.930 -18.049 12.846 1.00 91.00 289 VAL A CA 1
ATOM 2165 C C . VAL A 1 289 ? -2.297 -18.715 12.654 1.00 91.00 289 VAL A C 1
ATOM 2167 O O . VAL A 1 289 ? -3.171 -18.586 13.514 1.00 91.00 289 VAL A O 1
ATOM 2170 N N . PHE A 1 290 ? -2.493 -19.455 11.558 1.00 86.75 290 PHE A N 1
ATOM 2171 C CA . PHE A 1 290 ? -3.764 -20.133 11.282 1.00 86.75 290 PHE A CA 1
ATOM 2172 C C . PHE A 1 290 ? -4.062 -21.246 12.293 1.00 86.75 290 PHE A C 1
ATOM 2174 O O . PHE A 1 290 ? -5.206 -21.379 12.732 1.00 86.75 290 PHE A O 1
ATOM 2181 N N . GLN A 1 291 ? -3.046 -22.001 12.717 1.00 90.12 291 GLN A N 1
ATOM 2182 C CA . GLN A 1 291 ? -3.187 -23.014 13.763 1.00 90.12 291 GLN A CA 1
ATOM 2183 C C . GLN A 1 291 ? -3.518 -22.382 15.127 1.00 90.12 291 GLN A C 1
ATOM 2185 O O . GLN A 1 291 ? -4.432 -22.849 15.808 1.00 90.12 291 GLN A O 1
ATOM 2190 N N . ALA A 1 292 ? -2.860 -21.281 15.505 1.00 91.50 292 ALA A N 1
ATOM 2191 C CA . ALA A 1 292 ? -3.168 -20.553 16.739 1.00 91.50 292 ALA A CA 1
ATOM 2192 C C . ALA A 1 292 ? -4.608 -20.010 16.746 1.00 91.50 292 ALA A C 1
ATOM 2194 O O . ALA A 1 292 ? -5.319 -20.116 17.749 1.00 91.50 292 ALA A O 1
ATOM 2195 N N . GLN A 1 293 ? -5.077 -19.489 15.609 1.00 88.44 293 GLN A N 1
ATOM 2196 C CA . GLN A 1 293 ? -6.456 -19.029 15.469 1.00 88.44 293 GLN A CA 1
ATOM 2197 C C . GLN A 1 293 ? -7.455 -20.196 15.533 1.00 88.44 293 GLN A C 1
ATOM 2199 O O . GLN A 1 293 ? -8.501 -20.070 16.170 1.00 88.44 293 GLN A O 1
ATOM 2204 N N . ALA A 1 294 ? -7.127 -21.350 14.943 1.00 88.81 294 ALA A N 1
ATOM 2205 C CA . ALA A 1 294 ? -7.950 -22.555 15.034 1.00 88.81 294 ALA A CA 1
ATOM 2206 C C . ALA A 1 294 ? -8.067 -23.074 16.481 1.00 88.81 294 ALA A C 1
ATOM 2208 O O . ALA A 1 294 ? -9.155 -23.481 16.895 1.00 88.81 294 ALA A O 1
ATOM 2209 N N . LEU A 1 295 ? -6.988 -23.001 17.272 1.00 91.00 295 LEU A N 1
ATOM 2210 C CA . LEU A 1 295 ? -7.010 -23.312 18.709 1.00 91.00 295 LEU A CA 1
ATOM 2211 C C . LEU A 1 295 ? -7.898 -22.339 19.489 1.00 91.00 295 LEU A C 1
ATOM 2213 O O . LEU A 1 295 ? -8.660 -22.757 20.359 1.00 91.00 295 LEU A O 1
ATOM 2217 N N . LYS A 1 296 ? -7.859 -21.047 19.154 1.00 90.25 296 LYS A N 1
ATOM 2218 C CA . LYS A 1 296 ? -8.744 -20.050 19.767 1.00 90.25 296 LYS A CA 1
ATOM 2219 C C . LYS A 1 296 ? -10.218 -20.345 19.468 1.00 90.25 296 LYS A C 1
ATOM 2221 O O . LYS A 1 296 ? -11.039 -20.300 20.380 1.00 90.25 296 LYS A O 1
ATOM 2226 N N . CYS A 1 297 ? -10.549 -20.718 18.230 1.00 87.56 297 CYS 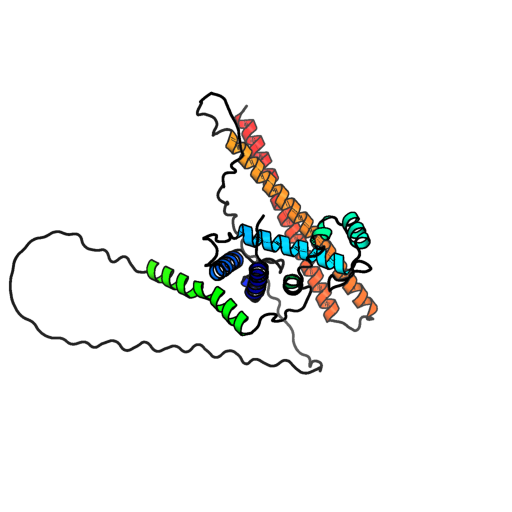A N 1
ATOM 2227 C CA . CYS A 1 297 ? -11.897 -21.175 17.877 1.00 87.56 297 CYS A CA 1
ATOM 2228 C C . CYS A 1 297 ? -12.296 -22.426 18.675 1.00 87.56 297 CYS A C 1
ATOM 2230 O O . CYS A 1 297 ? -13.404 -22.484 19.193 1.00 87.56 297 CYS A O 1
ATOM 2232 N N . GLN A 1 298 ? -11.385 -23.384 18.863 1.00 88.06 298 GLN A N 1
ATOM 2233 C CA . GLN A 1 298 ? -11.644 -24.578 19.674 1.00 88.06 298 GLN A CA 1
ATOM 2234 C C . GLN A 1 298 ? -11.941 -24.248 21.148 1.00 88.06 298 GLN A C 1
ATOM 2236 O O . GLN A 1 298 ? -12.819 -24.862 21.751 1.00 88.06 298 GLN A O 1
ATOM 2241 N N . GLN A 1 299 ? -11.235 -23.280 21.737 1.00 89.69 299 GLN A N 1
ATOM 2242 C CA . GLN A 1 299 ? -11.499 -22.832 23.110 1.00 89.69 299 GLN A CA 1
ATOM 2243 C C . GLN A 1 299 ? -12.883 -22.187 23.238 1.00 89.69 299 GLN A C 1
ATOM 2245 O O . GLN A 1 299 ? -13.586 -22.432 24.216 1.00 89.69 299 GLN A O 1
ATOM 2250 N N . LEU A 1 300 ? -13.295 -21.409 22.232 1.00 86.75 300 LEU A N 1
ATOM 2251 C CA . LEU A 1 300 ? -14.633 -20.820 22.171 1.00 86.75 300 LEU A CA 1
ATOM 2252 C C . LEU A 1 300 ? -15.720 -21.894 21.997 1.00 86.75 300 LEU A C 1
ATOM 2254 O O . LEU A 1 300 ? -16.733 -21.835 22.688 1.00 86.75 300 LEU A O 1
ATOM 2258 N N . GLU A 1 301 ? -15.483 -22.915 21.162 1.00 85.50 301 GLU A N 1
ATOM 2259 C CA . GLU A 1 301 ? -16.373 -24.084 21.033 1.00 85.50 301 GLU A CA 1
ATOM 2260 C C . GLU A 1 301 ? -16.558 -24.808 22.379 1.00 85.50 301 GLU A C 1
ATOM 2262 O O . GLU A 1 301 ? -17.675 -25.192 22.732 1.00 85.50 301 GLU A O 1
ATOM 2267 N N . ALA A 1 302 ? -15.473 -24.987 23.141 1.00 84.38 302 ALA A N 1
ATOM 2268 C CA . ALA A 1 302 ? -15.507 -25.647 24.445 1.00 84.38 302 ALA A CA 1
ATOM 2269 C C . ALA A 1 302 ? -16.224 -24.799 25.511 1.00 84.38 302 ALA A C 1
ATOM 2271 O O . ALA A 1 302 ? -16.991 -25.336 26.310 1.00 84.38 302 ALA A O 1
ATOM 2272 N N . ALA A 1 303 ? -16.017 -23.479 25.500 1.00 83.69 303 ALA A N 1
ATOM 2273 C CA . ALA A 1 303 ? -16.673 -22.546 26.416 1.00 83.69 303 ALA A CA 1
ATOM 2274 C C . ALA A 1 303 ? -18.187 -22.420 26.159 1.00 83.69 303 ALA A C 1
ATOM 2276 O O . ALA A 1 303 ? -18.949 -22.194 27.096 1.00 83.69 303 ALA A O 1
ATOM 2277 N N . ALA A 1 304 ? -18.635 -22.618 24.916 1.00 79.75 304 ALA A N 1
ATOM 2278 C CA . ALA A 1 304 ? -20.045 -22.557 24.526 1.00 79.75 304 ALA A CA 1
ATOM 2279 C C . ALA A 1 304 ? -20.860 -23.827 24.870 1.00 79.75 304 ALA A C 1
ATOM 2281 O O . ALA A 1 304 ? -22.010 -23.967 24.452 1.00 79.75 304 ALA A O 1
ATOM 2282 N N . GLY A 1 305 ? -20.289 -24.775 25.625 1.00 69.00 305 GLY A N 1
ATOM 2283 C CA . GLY A 1 305 ? -21.031 -25.916 26.174 1.00 69.00 305 GLY A CA 1
ATOM 2284 C C . GLY A 1 305 ? -21.527 -26.927 25.132 1.00 69.00 305 GLY A C 1
ATOM 2285 O O . GLY A 1 305 ? -22.517 -27.615 25.365 1.00 69.00 305 GLY A O 1
ATOM 2286 N N . GLY A 1 306 ? -20.875 -27.020 23.967 1.00 60.41 306 GLY A N 1
ATOM 2287 C CA . GLY A 1 306 ? -21.134 -28.046 22.946 1.00 60.41 306 GLY A CA 1
ATOM 2288 C C . GLY A 1 306 ? -22.413 -27.875 22.110 1.00 60.41 306 GLY A C 1
ATOM 2289 O O . GLY A 1 306 ? -22.513 -28.488 21.045 1.00 60.41 306 GLY A O 1
ATOM 2290 N N . ALA A 1 307 ? -23.357 -27.026 22.529 1.00 59.59 307 ALA A N 1
ATOM 2291 C CA . ALA A 1 307 ? -24.667 -26.880 21.888 1.00 59.59 307 ALA A CA 1
ATOM 2292 C C . ALA A 1 307 ? -24.784 -25.717 20.885 1.00 59.59 307 ALA A C 1
ATOM 2294 O O . ALA A 1 307 ? -25.767 -25.653 20.151 1.00 59.59 307 ALA A O 1
ATOM 2295 N N . GLY A 1 308 ? -23.808 -24.819 20.783 1.00 62.41 308 GLY A N 1
ATOM 2296 C CA . GLY A 1 308 ? -23.954 -23.661 19.905 1.00 62.41 308 GLY A CA 1
ATOM 2297 C C . GLY A 1 308 ? -22.623 -23.045 19.543 1.00 62.41 308 GLY A C 1
ATOM 2298 O O . GLY A 1 308 ? -22.042 -22.337 20.347 1.00 62.41 308 GLY A O 1
ATOM 2299 N N . ASP A 1 309 ? -22.139 -23.355 18.346 1.00 71.81 309 ASP A N 1
ATOM 2300 C CA . ASP A 1 309 ? -21.995 -22.355 17.287 1.00 71.81 309 ASP A CA 1
ATOM 2301 C C . ASP A 1 309 ? -21.437 -23.073 16.048 1.00 71.81 309 ASP A C 1
ATOM 2303 O O . ASP A 1 309 ? -20.232 -23.303 15.910 1.00 71.81 309 ASP A O 1
ATOM 2307 N N . VAL A 1 310 ? -22.335 -23.529 15.167 1.00 82.06 310 VAL A N 1
ATOM 2308 C CA . VAL A 1 310 ? -21.948 -24.207 13.916 1.00 82.06 310 VAL A CA 1
ATOM 2309 C C . VAL A 1 310 ? -20.999 -23.316 13.107 1.00 82.06 310 VAL A C 1
ATOM 2311 O O . VAL A 1 310 ? -20.060 -23.830 12.506 1.00 82.06 310 VAL A O 1
ATOM 2314 N N . ALA A 1 311 ? -21.159 -21.991 13.196 1.00 83.19 311 ALA A N 1
ATOM 2315 C CA . ALA A 1 311 ? -20.299 -21.038 12.511 1.00 83.19 311 ALA A CA 1
ATOM 2316 C C . ALA A 1 311 ? -18.853 -21.059 13.036 1.00 83.19 311 ALA A C 1
ATOM 2318 O O . ALA A 1 311 ? -17.922 -21.026 12.234 1.00 83.19 311 ALA A O 1
ATOM 2319 N N . VAL A 1 312 ? -18.633 -21.177 14.352 1.00 84.75 312 VAL A N 1
ATOM 2320 C CA . VAL A 1 312 ? -17.270 -21.248 14.925 1.00 84.75 312 VAL A CA 1
ATOM 2321 C C . VAL A 1 312 ? -16.581 -22.549 14.519 1.00 84.75 312 VAL A C 1
ATOM 2323 O O . VAL A 1 312 ? -15.393 -22.539 14.188 1.00 84.75 312 VAL A O 1
ATOM 2326 N N . ARG A 1 313 ? -17.334 -23.653 14.462 1.00 86.25 313 ARG A N 1
ATOM 2327 C CA . ARG A 1 313 ? -16.822 -24.943 13.986 1.00 86.25 313 ARG A CA 1
ATOM 2328 C C . ARG A 1 313 ? -16.455 -24.906 12.506 1.00 86.25 313 ARG A C 1
ATOM 2330 O O . ARG A 1 313 ? -15.382 -25.385 12.135 1.00 86.25 313 ARG A O 1
ATOM 2337 N N . ASP A 1 314 ? -17.306 -24.312 11.676 1.00 88.12 314 ASP A N 1
ATOM 2338 C CA . ASP A 1 314 ? -17.040 -24.133 10.248 1.00 88.12 314 ASP A CA 1
ATOM 2339 C C . ASP A 1 314 ? -15.827 -23.218 10.034 1.00 88.12 314 ASP A C 1
ATOM 2341 O O . ASP A 1 314 ? -14.928 -23.541 9.256 1.00 88.12 314 ASP A O 1
ATOM 2345 N N . GLN A 1 315 ? -15.724 -22.129 10.801 1.00 87.25 315 GLN A N 1
ATOM 2346 C CA . GLN A 1 315 ? -14.567 -21.239 10.787 1.00 87.25 315 GLN A CA 1
ATOM 2347 C C . GLN A 1 315 ? -13.282 -21.977 11.188 1.00 87.25 315 GLN A C 1
ATOM 2349 O O . GLN A 1 315 ? -12.270 -21.853 10.495 1.00 87.25 315 GLN A O 1
ATOM 2354 N N . ARG A 1 316 ? -13.306 -22.798 12.247 1.00 90.12 316 ARG A N 1
ATOM 2355 C CA . ARG A 1 316 ? -12.163 -23.638 12.636 1.00 90.12 316 ARG A CA 1
ATOM 2356 C C . ARG A 1 316 ? -11.760 -24.587 11.510 1.00 90.12 316 ARG A C 1
ATOM 2358 O O . ARG A 1 316 ? -10.573 -24.706 11.209 1.00 90.12 316 ARG A O 1
ATOM 2365 N N . GLN A 1 317 ? -12.729 -25.230 10.862 1.00 90.62 317 GLN A N 1
ATOM 2366 C CA . GLN A 1 317 ? -12.468 -26.151 9.759 1.00 90.62 317 GLN A CA 1
ATOM 2367 C C . GLN A 1 317 ? -11.829 -25.444 8.555 1.00 90.62 317 GLN A C 1
ATOM 2369 O O . GLN A 1 317 ? -10.885 -25.975 7.965 1.00 90.62 317 GLN A O 1
ATOM 2374 N N . VAL A 1 318 ? -12.285 -24.232 8.222 1.00 92.25 318 VAL A N 1
ATOM 2375 C CA . VAL A 1 318 ? -11.684 -23.401 7.167 1.00 92.25 318 VAL A CA 1
ATOM 2376 C C . VAL A 1 318 ? -10.246 -23.025 7.523 1.00 92.25 318 VAL A C 1
ATOM 2378 O O . VAL A 1 318 ? -9.353 -23.215 6.698 1.00 92.25 318 VAL A O 1
ATOM 2381 N N . LEU A 1 319 ? -9.985 -22.571 8.754 1.00 87.94 319 LEU A N 1
ATOM 2382 C CA . LEU A 1 319 ? -8.633 -22.222 9.211 1.00 87.94 319 LEU A CA 1
ATOM 2383 C C . LEU A 1 319 ? -7.676 -23.423 9.123 1.00 87.94 319 LEU A C 1
ATOM 2385 O O . LEU A 1 319 ? -6.561 -23.287 8.621 1.00 87.94 319 LEU A O 1
ATOM 2389 N N . LEU A 1 320 ? -8.127 -24.616 9.524 1.00 89.56 320 LEU A N 1
ATOM 2390 C CA . LEU A 1 320 ? -7.349 -25.855 9.405 1.00 89.56 320 LEU A CA 1
ATOM 2391 C C . LEU A 1 320 ? -7.138 -26.296 7.948 1.00 89.56 320 LEU A C 1
ATOM 2393 O O . LEU A 1 320 ? -6.112 -26.897 7.627 1.00 89.56 320 LEU A O 1
ATOM 2397 N N . SER A 1 321 ? -8.094 -26.028 7.055 1.00 92.31 321 SER A N 1
ATOM 2398 C CA . SER A 1 321 ? -7.938 -26.291 5.620 1.00 92.31 321 SER A CA 1
ATOM 2399 C C . SER A 1 321 ? -6.906 -25.357 4.986 1.00 92.31 321 SER A C 1
ATOM 2401 O O . SER A 1 321 ? -6.090 -25.802 4.180 1.00 92.31 321 SER A O 1
ATOM 2403 N N . ILE A 1 322 ? -6.914 -24.076 5.368 1.00 86.12 322 ILE A N 1
ATOM 2404 C CA . ILE A 1 322 ? -5.923 -23.091 4.914 1.00 86.12 322 ILE A CA 1
ATOM 2405 C C . ILE A 1 322 ? -4.533 -23.473 5.429 1.00 86.12 322 ILE A C 1
ATOM 2407 O O . ILE A 1 322 ? -3.592 -23.506 4.639 1.00 86.12 322 ILE A O 1
ATOM 2411 N N . ALA A 1 323 ? -4.408 -23.837 6.710 1.00 86.25 323 ALA A N 1
ATOM 2412 C CA . ALA A 1 323 ? -3.143 -24.293 7.287 1.00 86.25 323 ALA A CA 1
ATOM 2413 C C . ALA A 1 323 ? -2.565 -25.493 6.515 1.00 86.25 323 ALA A C 1
ATOM 2415 O O . ALA A 1 323 ? -1.418 -25.437 6.084 1.00 86.25 323 ALA A O 1
ATOM 2416 N N . ARG A 1 324 ? -3.378 -26.520 6.222 1.00 90.75 324 ARG A N 1
ATOM 2417 C CA . ARG A 1 324 ? -2.947 -27.679 5.414 1.00 90.75 324 ARG A CA 1
ATOM 2418 C C . ARG A 1 324 ? -2.517 -27.303 3.996 1.00 90.75 324 ARG A C 1
ATOM 2420 O O . ARG A 1 324 ? -1.535 -27.835 3.487 1.00 90.75 324 ARG A O 1
ATOM 2427 N N . SER A 1 325 ? -3.230 -26.386 3.344 1.00 91.12 325 SER A N 1
ATOM 2428 C CA . SER A 1 325 ? -2.853 -25.912 2.005 1.00 91.12 325 SER A CA 1
ATOM 2429 C C . SER A 1 325 ? -1.528 -25.134 2.020 1.00 91.12 325 SER A C 1
ATOM 2431 O O . SER A 1 325 ? -0.703 -25.281 1.113 1.00 91.12 325 SER A O 1
ATOM 2433 N N . LEU A 1 326 ? -1.283 -24.352 3.075 1.00 86.75 326 LEU A N 1
ATOM 2434 C CA . LEU A 1 326 ? -0.015 -23.654 3.284 1.00 86.75 326 LEU A CA 1
ATOM 2435 C C . LEU A 1 326 ? 1.127 -24.621 3.614 1.00 86.75 326 LEU A C 1
ATOM 2437 O O . LEU A 1 326 ? 2.228 -24.430 3.107 1.00 86.75 326 LEU A O 1
ATOM 2441 N N . GLU A 1 327 ? 0.883 -25.680 4.386 1.00 89.44 327 GLU A N 1
ATOM 2442 C CA . GLU A 1 327 ? 1.861 -26.750 4.636 1.00 89.44 327 GLU A CA 1
ATOM 2443 C C . GLU A 1 327 ? 2.266 -27.443 3.327 1.00 89.44 327 GLU A C 1
ATOM 2445 O O . GLU A 1 327 ? 3.455 -27.566 3.038 1.00 89.44 327 GLU A O 1
ATOM 2450 N N . GLN A 1 328 ? 1.297 -27.799 2.477 1.00 91.50 328 GLN A N 1
ATOM 2451 C CA . GLN A 1 328 ? 1.570 -28.366 1.150 1.00 91.50 328 GLN A CA 1
ATOM 2452 C C . GLN A 1 328 ? 2.377 -27.404 0.267 1.00 91.50 328 GLN A C 1
ATOM 2454 O O . GLN A 1 328 ? 3.340 -27.812 -0.381 1.00 91.50 328 GLN A O 1
ATOM 2459 N N . SER A 1 329 ? 2.029 -26.114 0.275 1.00 83.06 329 SER A N 1
ATOM 2460 C CA . SER A 1 329 ? 2.761 -25.083 -0.478 1.00 83.06 329 SER A CA 1
ATOM 2461 C C . SER A 1 329 ? 4.181 -24.872 0.060 1.00 83.06 329 SER A C 1
ATOM 2463 O O . SER A 1 329 ? 5.116 -24.656 -0.713 1.00 83.06 329 SER A O 1
ATOM 2465 N N . THR A 1 330 ? 4.360 -24.972 1.379 1.00 85.19 330 THR A N 1
ATOM 2466 C CA . THR A 1 330 ? 5.669 -24.920 2.044 1.00 85.19 330 THR A CA 1
ATOM 2467 C C . THR A 1 330 ? 6.532 -26.090 1.596 1.00 85.19 330 THR A C 1
ATOM 2469 O O . THR A 1 330 ? 7.672 -25.872 1.189 1.00 85.19 330 THR A O 1
ATOM 2472 N N . GLN A 1 331 ? 5.979 -27.305 1.612 1.00 86.31 331 GLN A N 1
ATOM 2473 C CA . GLN A 1 331 ? 6.683 -28.511 1.187 1.00 86.31 331 GLN A CA 1
ATOM 2474 C C . GLN A 1 331 ? 7.090 -28.424 -0.285 1.00 86.31 331 GLN A C 1
ATOM 2476 O O . GLN A 1 331 ? 8.263 -28.590 -0.599 1.00 86.31 331 GLN A O 1
ATOM 2481 N N . ALA A 1 332 ? 6.168 -28.044 -1.173 1.00 87.19 332 ALA A N 1
ATOM 2482 C CA . ALA A 1 332 ? 6.476 -27.863 -2.590 1.00 87.19 332 ALA A CA 1
ATOM 2483 C C . ALA A 1 332 ? 7.577 -26.808 -2.817 1.00 87.19 332 ALA A C 1
ATOM 2485 O O . ALA A 1 332 ? 8.440 -26.969 -3.677 1.00 87.19 332 ALA A O 1
ATOM 2486 N N . THR A 1 333 ? 7.584 -25.732 -2.023 1.00 82.25 333 THR A N 1
ATOM 2487 C CA . THR A 1 333 ? 8.626 -24.696 -2.097 1.00 82.25 333 THR A CA 1
ATOM 2488 C C . THR A 1 333 ? 9.978 -25.202 -1.589 1.00 82.25 333 THR A C 1
ATOM 2490 O O . THR A 1 333 ? 11.010 -24.869 -2.173 1.00 82.25 333 THR A O 1
ATOM 2493 N N . ALA A 1 334 ? 9.987 -26.028 -0.541 1.00 79.25 334 ALA A N 1
ATOM 2494 C CA . ALA A 1 334 ? 11.193 -26.682 -0.047 1.00 79.25 334 ALA A CA 1
ATOM 2495 C C . ALA A 1 334 ? 11.756 -27.680 -1.073 1.00 79.25 334 ALA A C 1
ATOM 2497 O O . ALA A 1 334 ? 12.959 -27.670 -1.333 1.00 79.25 334 ALA A O 1
ATOM 2498 N N . ASP A 1 335 ? 10.891 -28.464 -1.719 1.00 85.00 335 ASP A N 1
ATOM 2499 C CA . ASP A 1 335 ? 11.277 -29.405 -2.773 1.00 85.00 335 ASP A CA 1
ATOM 2500 C C . ASP A 1 335 ? 11.862 -28.668 -3.990 1.00 85.00 335 ASP A C 1
ATOM 2502 O O . ASP A 1 335 ? 12.886 -29.082 -4.531 1.00 85.00 335 ASP A O 1
ATOM 2506 N N . MET A 1 336 ? 11.290 -27.519 -4.375 1.00 80.38 336 MET A N 1
ATOM 2507 C CA . MET A 1 336 ? 11.880 -26.651 -5.405 1.00 80.38 336 MET A CA 1
ATOM 2508 C C . MET A 1 336 ? 13.256 -26.115 -4.996 1.00 80.38 336 MET A C 1
ATOM 2510 O O . MET A 1 336 ? 14.182 -26.128 -5.805 1.00 80.38 336 MET A O 1
ATOM 2514 N N . ALA A 1 337 ? 13.412 -25.640 -3.756 1.00 75.69 337 ALA A N 1
ATOM 2515 C CA . ALA A 1 337 ? 14.695 -25.142 -3.258 1.00 75.69 337 ALA A CA 1
ATOM 2516 C C . ALA A 1 337 ? 15.775 -26.236 -3.278 1.00 75.69 337 ALA A C 1
ATOM 2518 O O . ALA A 1 337 ? 16.913 -25.962 -3.667 1.00 75.69 337 ALA A O 1
ATOM 2519 N N . LYS A 1 338 ? 15.397 -27.472 -2.927 1.00 81.12 338 LYS A N 1
ATOM 2520 C CA . LYS A 1 338 ? 16.254 -28.655 -3.043 1.00 81.12 338 LYS A CA 1
ATOM 2521 C C . LYS A 1 338 ? 16.609 -28.950 -4.502 1.00 81.12 338 LYS A C 1
ATOM 2523 O O . LYS A 1 338 ? 17.784 -29.081 -4.809 1.00 81.12 338 LYS A O 1
ATOM 2528 N N . GLY A 1 339 ? 15.634 -28.945 -5.413 1.00 85.81 339 GLY A N 1
ATOM 2529 C CA . GLY A 1 339 ? 15.888 -29.156 -6.842 1.00 85.81 339 GLY A CA 1
ATOM 2530 C C . GLY A 1 339 ? 16.865 -28.136 -7.441 1.00 85.81 339 GLY A C 1
ATOM 2531 O O . GLY A 1 339 ? 17.737 -28.502 -8.225 1.00 85.81 339 GLY A O 1
ATOM 2532 N N . TYR A 1 340 ? 16.785 -26.865 -7.031 1.00 78.62 340 TYR A N 1
ATOM 2533 C CA . TYR A 1 340 ? 17.772 -25.852 -7.425 1.00 78.62 340 TYR A CA 1
ATOM 2534 C C . TYR A 1 340 ? 19.169 -26.137 -6.868 1.00 78.62 340 TYR A C 1
ATOM 2536 O O . TYR A 1 340 ? 20.157 -25.902 -7.561 1.00 78.62 340 TYR A O 1
ATOM 2544 N N . HIS A 1 341 ? 19.262 -26.636 -5.636 1.00 79.19 341 HIS A N 1
ATOM 2545 C CA . HIS A 1 341 ? 20.536 -27.012 -5.032 1.00 79.19 341 HIS A CA 1
ATOM 2546 C C . HIS A 1 341 ? 21.176 -28.207 -5.752 1.00 79.19 341 HIS A C 1
ATOM 2548 O O . HIS A 1 341 ? 22.344 -28.129 -6.128 1.00 79.19 341 HIS A O 1
ATOM 2554 N N . ASP A 1 342 ? 20.393 -29.251 -6.037 1.00 84.19 342 ASP A N 1
ATOM 2555 C CA . ASP A 1 342 ? 20.847 -30.451 -6.748 1.00 84.19 342 ASP A CA 1
ATOM 2556 C C . ASP A 1 342 ? 21.345 -30.104 -8.168 1.00 84.19 342 ASP A C 1
ATOM 2558 O O . ASP A 1 342 ? 22.376 -30.606 -8.615 1.00 84.19 342 ASP A O 1
ATOM 2562 N N . LEU A 1 343 ? 20.669 -29.177 -8.862 1.00 81.81 343 LEU A N 1
ATOM 2563 C CA . LEU A 1 343 ? 21.106 -28.661 -10.168 1.00 81.81 343 LEU A CA 1
ATOM 2564 C C . LEU A 1 343 ? 22.464 -27.945 -10.101 1.00 81.81 343 LEU A C 1
ATOM 2566 O O . LEU A 1 343 ? 23.300 -28.131 -10.985 1.00 81.81 343 LEU A O 1
ATOM 2570 N N . VAL A 1 344 ? 22.690 -27.124 -9.069 1.00 80.19 344 VAL A N 1
ATOM 2571 C CA . VAL A 1 344 ? 23.978 -26.437 -8.859 1.00 80.19 344 VAL A CA 1
ATOM 2572 C C . VAL A 1 344 ? 25.073 -27.455 -8.566 1.00 80.19 344 VAL A C 1
ATOM 2574 O O . VAL A 1 344 ? 26.155 -27.365 -9.143 1.00 80.19 344 VAL A O 1
ATOM 2577 N N . GLN A 1 345 ? 24.791 -28.443 -7.718 1.00 81.56 345 GLN A N 1
ATOM 2578 C CA . GLN A 1 345 ? 25.749 -29.487 -7.381 1.00 81.56 345 GLN A CA 1
ATOM 2579 C C . GLN A 1 345 ? 26.151 -30.305 -8.618 1.00 81.56 345 GLN A C 1
ATOM 2581 O O . GLN A 1 345 ? 27.343 -30.436 -8.891 1.00 81.56 345 GLN A O 1
ATOM 2586 N N . HIS A 1 346 ? 25.181 -30.753 -9.423 1.00 85.88 346 HIS A N 1
ATOM 2587 C CA . HIS A 1 346 ? 25.459 -31.466 -10.674 1.00 85.88 346 HIS A CA 1
ATOM 2588 C C . HIS A 1 346 ? 26.281 -30.611 -11.649 1.00 85.88 346 HIS A C 1
ATOM 2590 O O . HIS A 1 346 ? 27.204 -31.108 -12.289 1.00 85.88 346 HIS A O 1
ATOM 2596 N N . TYR A 1 347 ? 25.988 -29.309 -11.752 1.00 79.94 347 TYR A N 1
ATOM 2597 C CA . TYR A 1 347 ? 26.772 -28.399 -12.589 1.00 79.94 347 TYR A CA 1
ATOM 2598 C C . TYR A 1 347 ? 28.233 -28.289 -12.127 1.00 79.94 347 TYR A C 1
ATOM 2600 O O . TYR A 1 347 ? 29.142 -28.289 -12.958 1.00 79.94 347 TYR A O 1
ATOM 2608 N N . ILE A 1 348 ? 28.473 -28.214 -10.814 1.00 80.75 348 ILE A N 1
ATOM 2609 C CA . ILE A 1 348 ? 29.824 -28.173 -10.234 1.00 80.75 348 ILE A CA 1
ATOM 2610 C C . ILE A 1 348 ? 30.573 -29.481 -10.518 1.00 80.75 348 ILE A C 1
ATOM 2612 O O . ILE A 1 348 ? 31.727 -29.437 -10.947 1.00 80.75 348 ILE A O 1
ATOM 2616 N N . GLU A 1 349 ? 29.923 -30.628 -10.318 1.00 85.94 349 GLU A N 1
ATOM 2617 C CA . GLU A 1 349 ? 30.495 -31.955 -10.580 1.00 85.94 349 GLU A CA 1
ATOM 2618 C C . GLU A 1 349 ? 30.840 -32.139 -12.069 1.00 85.94 349 GLU A C 1
ATOM 2620 O O . GLU A 1 349 ? 31.955 -32.542 -12.405 1.00 85.94 349 GLU A O 1
ATOM 2625 N N . GLU A 1 350 ? 29.940 -31.748 -12.978 1.00 84.94 350 GLU A N 1
ATOM 2626 C CA . GLU A 1 350 ? 30.169 -31.789 -14.428 1.00 84.94 350 GLU A CA 1
ATOM 2627 C C . GLU A 1 350 ? 31.294 -30.831 -14.861 1.00 84.94 350 GLU A C 1
ATOM 2629 O O . GLU A 1 350 ? 32.125 -31.166 -15.709 1.00 84.94 350 GLU A O 1
ATOM 2634 N N . ALA A 1 351 ? 31.366 -29.639 -14.263 1.00 79.81 351 ALA A N 1
ATOM 2635 C CA . ALA A 1 351 ? 32.438 -28.684 -14.524 1.00 79.81 351 ALA A CA 1
ATOM 2636 C C . ALA A 1 351 ? 33.800 -29.172 -14.003 1.00 79.81 351 ALA A C 1
ATOM 2638 O O . ALA A 1 351 ? 34.819 -28.888 -14.635 1.00 79.81 351 ALA A O 1
ATOM 2639 N N . ALA A 1 352 ? 33.832 -29.904 -12.885 1.00 78.19 352 ALA A N 1
ATOM 2640 C CA . ALA A 1 352 ? 35.041 -30.523 -12.350 1.00 78.19 352 ALA A CA 1
ATOM 2641 C C . ALA A 1 352 ? 35.518 -31.685 -13.236 1.00 78.19 352 ALA A C 1
ATOM 2643 O O . ALA A 1 352 ? 36.696 -31.728 -13.585 1.00 78.19 352 ALA A O 1
ATOM 2644 N N . ALA A 1 353 ? 34.602 -32.550 -13.685 1.00 84.38 353 ALA A N 1
ATOM 2645 C CA . ALA A 1 353 ? 34.901 -33.658 -14.596 1.00 84.38 353 ALA A CA 1
ATOM 2646 C C . ALA A 1 353 ? 35.417 -33.191 -15.968 1.00 84.38 353 ALA A C 1
ATOM 2648 O O . ALA A 1 353 ? 36.226 -33.862 -16.596 1.00 84.38 353 ALA A O 1
ATOM 2649 N N . ARG A 1 354 ? 34.990 -32.014 -16.444 1.00 80.44 354 ARG A N 1
ATOM 2650 C CA . ARG A 1 354 ? 35.518 -31.407 -17.681 1.00 80.44 354 ARG A CA 1
ATOM 2651 C C . ARG A 1 354 ? 36.930 -30.829 -17.543 1.00 80.44 354 ARG A C 1
ATOM 2653 O O . ARG A 1 354 ? 37.521 -30.463 -18.555 1.00 80.44 354 ARG A O 1
ATOM 2660 N N . ARG A 1 355 ? 37.440 -30.668 -16.317 1.00 73.75 355 ARG A N 1
ATOM 2661 C CA . ARG A 1 355 ? 38.765 -30.090 -16.030 1.00 73.75 355 ARG A CA 1
ATOM 2662 C C . ARG A 1 355 ? 39.832 -31.140 -15.692 1.00 73.75 355 ARG A C 1
ATOM 2664 O O . ARG A 1 355 ? 40.996 -30.757 -15.599 1.00 73.75 355 ARG A O 1
ATOM 2671 N N . SER A 1 356 ? 39.445 -32.399 -15.480 1.00 63.56 356 SER A N 1
ATOM 2672 C CA . SER A 1 356 ? 40.324 -33.553 -15.217 1.00 63.56 356 SER A CA 1
ATOM 2673 C C . SER A 1 356 ? 40.638 -34.325 -16.489 1.00 63.56 356 SER A C 1
ATOM 2675 O O . SER A 1 356 ? 41.815 -34.692 -16.676 1.00 63.56 356 SER A O 1
#

Radius of gyration: 31.46 Å; chains: 1; bounding box: 82×54×104 Å

Foldseek 3Di:
DLDDDLVLLLLLLLLVLVQLVDVQQADPVSQDGDPVSLVLSQQLSCVVVVVPPPDGDDSVSSVVSVVVVLVLLVLVVVLVVDPPRDPVLPPQDPVNLVVVCVVPVVSNVCNVPPSPSCNVSVCCSVVVDPDDCPDDPVVVVSSVCSNCVCVVVVVVVVVVVPPDPPDDDDDDDDDDDDDDDDDDDDDDDDDDDDDPDDDDDDDDDDDDDDDDDDDDDDDDDDDDDDDDDDDDDDDDDDDDDDDDDDDDDDDDDPDPPPPVVLVVVLVVLVVLLVVLLVVLVVLVVLLVVLVVVLVVLVVVCVVVPVPDDVPSVVSSVVSVVSSVVSVVVSVVSNVVSVVSVVVSVVSVVVVVVVVD

pLDDT: mean 71.26, std 21.86, range [29.52, 95.31]

Sequence (356 aa):
MVLFTEAETLLLLDLYLRLRLWPRNVASNGVLLRAPARSELTRAINRASAGRDGRSWTEAQVFVKFKNLRIDYGLVRWLQEQPGFKRNGEGMTEDWWVAIKSQRPKAHVFKGRLPWPFYSRMAMILLDAPYEPVTDPLMTQRLSELLEEDAETTAMAAALSAAPALAGPGPSGTSSDDDAAGPEVGSEPPAPLALVSPPPPPPVVAVDALYSPPAAGKRSSHTLIQAAPVPQPQQPPAKRSRASSSSNSSGGSPGGAAAERPDALSRSVEQCSAAAAGMARGFQELVGVFQAQALKCQQLEAAAGGAGDVAVRDQRQVLLSIARSLEQSTQATADMAKGYHDLVQHYIEEAAARRS

Secondary structure (DSSP, 8-state):
-----HHHHHHHHHHHHHHHTSGGGB-TTSSSBPHHHHHHHHHHHHHHTTTSTT-PPPHHHHHHHHHHHHHHHHHHHHHHTSTT--TT-TT--HHHHHHHHHH-GGGGGGTT---HHHHHHHHHHHTSS-----S-HHHHHHHHHHHHHHHHHHHHHHHHHSS----PPPP-----------------PPPPPP--PPPPPPP---------PPPP---------PPPPPPPPPPPPP------------------TTTHHHHHHHHHHHHHHHHHHHHHHHHHHHHHHHHHHHHHHHHHHHHTTTSS-HHHHHHHHHHHHHHHHHHHHHHHHHHHHHHHHHHHHHHHHHHHHTT-